Protein AF-A0A7V3IV13-F1 (afdb_monomer)

Radius of gyration: 30.58 Å; Cα contacts (8 Å, |Δi|>4): 489; chains: 1; bounding box: 100×44×116 Å

Foldseek 3Di:
DDDDDDDDDDDVPVVVVVVVVVVVVVVVVVVVVVPPDPPPPPDPAPAQDAAAPLVFLLVQLVQQVVLVVVPQDPVLVVDAAAEEEEQQAAEQQQRFRFPVSVVSLVSSQVSCCVPPVRRYHYYYQALVRVVRHQKYKFKYWYFQDRDPPGTWIKIKMWMARPVQQFTRDIHMHTHPDPDDGGHGLFDFQFRDDDRDDQSSVRRPDDGGDGRDPQNVLVSSLSNLLVVLSVCVSVVVLVSNLVSLVVSCVRDHPDLVSVLSSLSSNLRSCVSVVVNVSNLVSLLVNQCSCCVPPVDDGGDFDDDVPDPHTDPVCPVVVVSNVVSNVVVCVVVVHDD

Secondary structure (DSSP, 8-state):
-----------HHHHHHHHHHHHHHHHHHHHHHTT----PPPPPPGGG-EE-HHHHHHHHHHHHHHHHHHH--TTGGGSS-EEEEEPPPEETTT-SBBHHHHHHHHHHHHHHHHHHTTTEEEEE--HHHHTT-SEEEEEEEEEEE-TTS-EEEEEEEEEEETTTTEEEEEEEEEE--S-----BSS--SB---SS--HHHHHHHSPTTPBPPTTHHHHHHHHHHHHHHHHHHHTT-HHHHHHHHHHHHHS--S-HHHHHHHHHHHHHHHHHTT-HHHHHHHHHHHHHHHHHHHS---B--PBPTTSSSBPGGGHHHHHHHHHHHHHHHHHTT---

Structure (mmCIF, N/CA/C/O backbone):
data_AF-A0A7V3IV13-F1
#
_entry.id   AF-A0A7V3IV13-F1
#
loop_
_atom_site.group_PDB
_atom_site.id
_atom_site.type_symbol
_atom_site.label_atom_id
_atom_site.label_alt_id
_atom_site.label_comp_id
_atom_site.label_asym_id
_atom_site.label_entity_id
_atom_site.label_seq_id
_atom_site.pdbx_PDB_ins_code
_atom_site.Cartn_x
_atom_site.Cartn_y
_atom_site.Cartn_z
_atom_site.occupancy
_atom_site.B_iso_or_equiv
_atom_site.auth_seq_id
_atom_site.auth_comp_id
_atom_site.auth_asym_id
_atom_site.auth_atom_id
_atom_site.pdbx_PDB_model_num
ATOM 1 N N . MET A 1 1 ? -69.543 26.991 87.240 1.00 39.31 1 MET A N 1
ATOM 2 C CA . MET A 1 1 ? -69.064 28.061 86.335 1.00 39.31 1 MET A CA 1
ATOM 3 C C . MET A 1 1 ? -68.325 27.439 85.144 1.00 39.31 1 MET A C 1
ATOM 5 O O . MET A 1 1 ? -67.337 26.758 85.347 1.00 39.31 1 MET A O 1
ATOM 9 N N . LYS A 1 2 ? -68.887 27.626 83.938 1.00 39.81 2 LYS A N 1
ATOM 10 C CA . LYS A 1 2 ? -68.340 27.552 82.557 1.00 39.81 2 LYS A CA 1
ATOM 11 C C . LYS A 1 2 ? -67.306 26.467 82.155 1.00 39.81 2 LYS A C 1
ATOM 13 O O . LYS A 1 2 ? -66.105 26.651 82.299 1.00 39.81 2 LYS A O 1
ATOM 18 N N . LYS A 1 3 ? -67.795 25.450 81.422 1.00 42.97 3 LYS A N 1
ATOM 19 C CA . LYS A 1 3 ? -67.063 24.732 80.352 1.00 42.97 3 LYS A CA 1
ATOM 20 C C . LYS A 1 3 ? -66.841 25.676 79.156 1.00 42.97 3 LYS A C 1
ATOM 22 O O . LYS A 1 3 ? -67.792 26.332 78.734 1.00 42.97 3 LYS A O 1
ATOM 27 N N . LYS A 1 4 ? -65.639 25.703 78.566 1.00 45.09 4 LYS A N 1
ATOM 28 C CA . LYS A 1 4 ? -65.373 26.368 77.276 1.00 45.09 4 LYS A CA 1
ATOM 29 C C . LYS A 1 4 ? -64.700 25.384 76.311 1.00 45.09 4 LYS A C 1
ATOM 31 O O . LYS A 1 4 ? -63.581 24.944 76.540 1.00 45.09 4 LYS A O 1
ATOM 36 N N . ASN A 1 5 ? -65.438 25.030 75.260 1.00 45.94 5 ASN A N 1
ATOM 37 C CA . ASN A 1 5 ? -64.992 24.273 74.091 1.00 45.94 5 ASN A CA 1
ATOM 38 C C . ASN A 1 5 ? -64.058 25.130 73.219 1.00 45.94 5 ASN A C 1
ATOM 40 O O . ASN A 1 5 ? -64.399 26.273 72.919 1.00 45.94 5 ASN A O 1
ATOM 44 N N . LEU A 1 6 ? -62.962 24.551 72.719 1.00 44.28 6 LEU A N 1
ATOM 45 C CA . LEU A 1 6 ? -62.252 25.033 71.530 1.00 44.28 6 LEU A CA 1
ATOM 46 C C . LEU A 1 6 ? -62.060 23.858 70.557 1.00 44.28 6 LEU A C 1
ATOM 48 O O . LEU A 1 6 ? -61.175 23.027 70.734 1.00 44.28 6 LEU A O 1
ATOM 52 N N . LYS A 1 7 ? -62.890 23.801 69.509 1.00 48.12 7 LYS A N 1
ATOM 53 C CA . LYS A 1 7 ? -62.592 23.052 68.282 1.00 48.12 7 LYS A CA 1
ATOM 54 C C . LYS A 1 7 ? -61.800 23.984 67.360 1.00 48.12 7 LYS A C 1
ATOM 56 O O . LYS A 1 7 ? -62.357 24.965 66.879 1.00 48.12 7 LYS A O 1
ATOM 61 N N . LYS A 1 8 ? -60.525 23.683 67.102 1.00 47.72 8 LYS A N 1
ATOM 62 C CA . LYS A 1 8 ? -59.782 24.240 65.959 1.00 47.72 8 LYS A CA 1
ATOM 63 C C . LYS A 1 8 ? -59.923 23.267 64.789 1.00 47.72 8 LYS A C 1
ATOM 65 O O . LYS A 1 8 ? -59.373 22.172 64.825 1.00 47.72 8 LYS A O 1
ATOM 70 N N . LEU A 1 9 ? -60.683 23.667 63.774 1.00 49.84 9 LEU A N 1
ATOM 71 C CA . LEU A 1 9 ? -60.699 23.024 62.463 1.00 49.84 9 LEU A CA 1
ATOM 72 C C . LEU A 1 9 ? -59.438 23.464 61.711 1.00 49.84 9 LEU A C 1
ATOM 74 O O . LEU A 1 9 ? -59.293 24.636 61.370 1.00 49.84 9 LEU A O 1
ATOM 78 N N . VAL A 1 10 ? -58.516 22.530 61.491 1.00 54.69 10 VAL A N 1
ATOM 79 C CA . VAL A 1 10 ? -57.388 22.712 60.571 1.00 54.69 10 VAL A CA 1
ATOM 80 C C . VAL A 1 10 ? -57.944 22.637 59.150 1.00 54.69 10 VAL A C 1
ATOM 82 O O . VAL A 1 10 ? -58.610 21.670 58.783 1.00 54.69 10 VAL A O 1
ATOM 85 N N . ASN A 1 11 ? -57.718 23.687 58.364 1.00 54.75 11 ASN A N 1
ATOM 86 C CA . ASN A 1 11 ? -58.197 23.793 56.992 1.00 54.75 11 ASN A CA 1
ATOM 87 C C . ASN A 1 11 ? -57.307 22.947 56.062 1.00 54.75 11 ASN A C 1
ATOM 89 O O . ASN A 1 11 ? -56.272 23.404 55.582 1.00 54.75 11 ASN A O 1
ATOM 93 N N . TYR A 1 12 ? -57.711 21.697 55.828 1.00 51.81 12 TYR A N 1
ATOM 94 C CA . TYR A 1 12 ? -56.991 20.703 55.017 1.00 51.81 12 TYR A CA 1
ATOM 95 C C . TYR A 1 12 ? -56.846 21.064 53.527 1.00 51.81 12 TYR A C 1
ATOM 97 O O . TYR A 1 12 ? -56.116 20.386 52.805 1.00 51.81 12 TYR A O 1
ATOM 105 N N . LYS A 1 13 ? -57.526 22.113 53.044 1.00 54.03 13 LYS A N 1
ATOM 106 C CA . LYS A 1 13 ? -57.522 22.475 51.621 1.00 54.03 13 LYS A CA 1
ATOM 107 C C . LYS A 1 13 ? -56.199 23.118 51.182 1.00 54.03 13 LYS A C 1
ATOM 109 O O . LYS A 1 13 ? -55.677 22.753 50.136 1.00 54.03 13 LYS A O 1
ATOM 114 N N . ASN A 1 14 ? -55.605 23.961 52.030 1.00 53.69 14 ASN A N 1
ATOM 115 C CA . ASN A 1 14 ? -54.352 24.659 51.710 1.00 53.69 14 ASN A CA 1
ATOM 116 C C . ASN A 1 14 ? -53.130 23.728 51.763 1.00 53.69 14 ASN A C 1
ATOM 118 O O . ASN A 1 14 ? -52.205 23.873 50.974 1.00 53.69 14 ASN A O 1
ATOM 122 N N . LEU A 1 15 ? -53.162 22.699 52.620 1.00 56.00 15 LEU A N 1
ATOM 123 C CA . LEU A 1 15 ? -52.058 21.742 52.744 1.00 56.00 15 LEU A CA 1
ATOM 124 C C . LEU A 1 15 ? -51.850 20.922 51.458 1.00 56.00 15 LEU A C 1
ATOM 126 O O . LEU A 1 15 ? -50.736 20.513 51.154 1.00 56.00 15 LEU A O 1
ATOM 130 N N . LYS A 1 16 ? -52.921 20.673 50.694 1.00 58.62 16 LYS A N 1
ATOM 131 C CA . LYS A 1 16 ? -52.879 19.850 49.477 1.00 58.62 16 LYS A CA 1
ATOM 132 C C . LYS A 1 16 ? -52.320 20.616 48.274 1.00 58.62 16 LYS A C 1
ATOM 134 O O . LYS A 1 16 ? -51.645 20.015 47.440 1.00 58.62 16 LYS A O 1
ATOM 139 N N . GLU A 1 17 ? -52.584 21.919 48.199 1.00 62.28 17 GLU A N 1
ATOM 140 C CA . GLU A 1 17 ? -52.059 22.793 47.142 1.00 62.28 17 GLU A CA 1
ATOM 141 C C . GLU A 1 17 ? -50.569 23.086 47.352 1.00 62.28 17 GLU A C 1
ATOM 143 O O . GLU A 1 17 ? -49.789 22.951 46.406 1.00 62.28 17 GLU A O 1
ATOM 148 N N . ASP A 1 18 ? -50.148 23.329 48.597 1.00 62.00 18 ASP A N 1
ATOM 149 C CA . ASP A 1 18 ? -48.731 23.507 48.936 1.00 62.00 18 ASP A CA 1
ATOM 150 C C . ASP A 1 18 ? -47.916 22.222 48.715 1.00 62.00 18 ASP A C 1
ATOM 152 O O . ASP A 1 18 ? -46.810 22.272 48.169 1.00 62.00 18 ASP A O 1
ATOM 156 N N . LEU A 1 19 ? -48.479 21.050 49.041 1.00 61.47 19 LEU A N 1
ATOM 157 C CA . LEU A 1 19 ? -47.831 19.759 48.784 1.00 61.47 19 LEU A CA 1
ATOM 158 C C . LEU A 1 19 ? -47.699 19.477 47.276 1.00 61.47 19 LEU A C 1
ATOM 160 O O . LEU A 1 19 ? -46.671 18.963 46.838 1.00 61.47 19 LEU A O 1
ATOM 164 N N . MET A 1 20 ? -48.698 19.849 46.464 1.00 63.66 20 MET A N 1
ATOM 165 C CA . MET A 1 20 ? -48.635 19.710 45.001 1.00 63.66 20 MET A CA 1
ATOM 166 C C . MET A 1 20 ? -47.609 20.650 44.360 1.00 63.66 20 MET A C 1
ATOM 168 O O . MET A 1 20 ? -46.934 20.248 43.409 1.00 63.66 20 MET A O 1
ATOM 172 N N . LEU A 1 21 ? -47.466 21.880 44.861 1.00 59.84 21 LEU A N 1
ATOM 173 C CA . LEU A 1 21 ? -46.446 22.820 44.388 1.00 59.84 21 LEU A CA 1
ATOM 174 C C . LEU A 1 21 ? -45.033 22.349 44.741 1.00 59.84 21 LEU A C 1
ATOM 176 O O . LEU A 1 21 ? -44.134 22.442 43.901 1.00 59.84 21 LEU A O 1
ATOM 180 N N . TYR A 1 22 ? -44.846 21.791 45.940 1.00 59.78 22 TYR A N 1
ATOM 181 C CA . TYR A 1 22 ? -43.576 21.192 46.347 1.00 59.78 22 TYR A CA 1
ATOM 182 C C . TYR A 1 22 ? -43.228 19.967 45.496 1.00 59.78 22 TYR A C 1
ATOM 184 O O . TYR A 1 22 ? -42.099 19.858 45.027 1.00 59.78 22 TYR A O 1
ATOM 192 N N . PHE A 1 23 ? -44.201 19.092 45.218 1.00 61.69 23 PHE A N 1
ATOM 193 C CA . PHE A 1 23 ? -43.989 17.899 44.394 1.00 61.69 23 PHE A CA 1
ATOM 194 C C . PHE A 1 23 ? -43.677 18.253 42.932 1.00 61.69 23 PHE A C 1
ATOM 196 O O . PHE A 1 23 ? -42.767 17.675 42.341 1.00 61.69 23 PHE A O 1
ATOM 203 N N . LYS A 1 24 ? -44.359 19.259 42.361 1.00 60.69 24 LYS A N 1
ATOM 204 C CA . LYS A 1 24 ? -44.038 19.775 41.020 1.00 60.69 24 LYS A CA 1
ATOM 205 C C . LYS A 1 24 ? -42.639 20.384 40.970 1.00 60.69 24 LYS A C 1
ATOM 207 O O . LYS A 1 24 ? -41.892 20.038 40.067 1.00 60.69 24 LYS A O 1
ATOM 212 N N . ARG A 1 25 ? -42.249 21.213 41.949 1.00 60.38 25 ARG A N 1
ATOM 213 C CA . ARG A 1 25 ? -40.888 21.782 42.024 1.00 60.38 25 ARG A CA 1
ATOM 214 C C . ARG A 1 25 ? -39.809 20.709 42.198 1.00 60.38 25 ARG A C 1
ATOM 216 O O . ARG A 1 25 ? -38.747 20.842 41.597 1.00 60.38 25 ARG A O 1
ATOM 223 N N . LEU A 1 26 ? -40.085 19.644 42.956 1.00 56.53 26 LEU A N 1
ATOM 224 C CA . LEU A 1 26 ? -39.162 18.518 43.122 1.00 56.53 26 LEU A CA 1
ATOM 225 C C . LEU A 1 26 ? -38.975 17.743 41.807 1.00 56.53 26 LEU A C 1
ATOM 227 O O . LEU A 1 26 ? -37.850 17.420 41.442 1.00 56.53 26 LEU A O 1
ATOM 231 N N . ILE A 1 27 ? -40.058 17.507 41.058 1.00 59.28 27 ILE A N 1
ATOM 232 C CA . ILE A 1 27 ? -40.006 16.840 39.748 1.00 59.28 27 ILE A CA 1
ATOM 233 C C . ILE A 1 27 ? -39.262 17.703 38.716 1.00 59.28 27 ILE A C 1
ATOM 235 O O . ILE A 1 27 ? -38.443 17.172 37.968 1.00 59.28 27 ILE A O 1
ATOM 239 N N . THR A 1 28 ? -39.462 19.027 38.700 1.00 57.53 28 THR A N 1
ATOM 240 C CA . THR A 1 28 ? -38.720 19.918 37.787 1.00 57.53 28 THR A CA 1
ATOM 241 C C . THR A 1 28 ? -37.216 19.944 38.097 1.00 57.53 28 THR A C 1
ATOM 243 O O . THR A 1 28 ? -36.408 19.995 37.174 1.00 57.53 28 THR A O 1
ATOM 246 N N . LEU A 1 29 ? -36.824 19.852 39.375 1.00 54.81 29 LEU A N 1
ATOM 247 C CA . LEU A 1 29 ? -35.416 19.776 39.795 1.00 54.81 29 LEU A CA 1
ATOM 248 C C . LEU A 1 29 ? -34.756 18.428 39.459 1.00 54.81 29 LEU A C 1
ATOM 250 O O . LEU A 1 29 ? -33.576 18.410 39.122 1.00 54.81 29 LEU A O 1
ATOM 254 N N . VAL A 1 30 ? -35.506 17.322 39.489 1.00 56.44 30 VAL A N 1
ATOM 255 C CA . VAL A 1 30 ? -35.008 15.986 39.104 1.00 56.44 30 VAL A CA 1
ATOM 256 C C . VAL A 1 30 ? -34.858 15.840 37.583 1.00 56.44 30 VAL A C 1
ATOM 258 O O . VAL A 1 30 ? -33.937 15.179 37.112 1.00 56.44 30 VAL A O 1
ATOM 261 N N . ILE A 1 31 ? -35.712 16.493 36.788 1.00 55.16 31 ILE A N 1
ATOM 262 C CA . ILE A 1 31 ? -35.588 16.490 35.319 1.00 55.16 31 ILE A CA 1
ATOM 263 C C . ILE A 1 31 ? -34.404 17.359 34.859 1.00 55.16 31 ILE A C 1
ATOM 265 O O . ILE A 1 31 ? -33.753 17.029 33.870 1.00 55.16 31 ILE A O 1
ATOM 269 N N . LEU A 1 32 ? -34.064 18.423 35.598 1.00 48.97 32 LEU A N 1
ATOM 270 C CA . LEU A 1 32 ? -32.912 19.274 35.279 1.00 48.97 32 LEU A CA 1
ATOM 271 C C . LEU A 1 32 ? -31.563 18.640 35.679 1.00 48.97 32 LEU A C 1
ATOM 273 O O . LEU A 1 32 ? -30.548 18.937 35.056 1.00 48.97 32 LEU A O 1
ATOM 277 N N . SER A 1 33 ? -31.536 17.734 36.665 1.00 47.97 33 SER A N 1
ATOM 278 C CA . SER A 1 33 ? -30.316 17.022 37.085 1.00 47.97 33 SER A CA 1
ATOM 279 C C . SER A 1 33 ? -29.989 15.774 36.253 1.00 47.97 33 SER A C 1
ATOM 281 O O . SER A 1 33 ? -28.861 15.290 36.309 1.00 47.97 33 SER A O 1
ATOM 283 N N . LEU A 1 34 ? -30.920 15.292 35.421 1.00 46.66 34 LEU A N 1
ATOM 284 C CA . LEU A 1 34 ? -30.682 14.207 34.455 1.00 46.66 34 LEU A CA 1
ATOM 285 C C . LEU A 1 34 ? -30.121 14.692 33.102 1.00 46.66 34 LEU A C 1
ATOM 287 O O . LEU A 1 34 ? -29.830 13.871 32.236 1.00 46.66 34 LEU A O 1
ATOM 291 N N . LEU A 1 35 ? -29.924 16.006 32.926 1.00 44.59 35 LEU A N 1
ATOM 292 C CA . LEU A 1 35 ? -29.231 16.603 31.773 1.00 44.59 35 LEU A CA 1
ATOM 293 C C . LEU A 1 35 ? -27.743 16.882 32.037 1.00 44.59 35 LEU A C 1
ATOM 295 O O . LEU A 1 35 ? -27.091 17.558 31.240 1.00 44.59 35 LEU A O 1
ATOM 299 N N . VAL A 1 36 ? -27.176 16.347 33.123 1.00 46.78 36 VAL A N 1
ATOM 300 C CA . VAL A 1 36 ? -25.719 16.266 33.257 1.00 46.78 36 VAL A CA 1
ATOM 301 C C . VAL A 1 36 ? -25.249 15.171 32.309 1.00 46.78 36 VAL A C 1
ATOM 303 O O . VAL A 1 36 ? -25.167 13.996 32.659 1.00 46.78 36 VAL A O 1
ATOM 306 N N . SER A 1 37 ? -25.020 15.584 31.065 1.00 40.50 37 SER A N 1
ATOM 307 C CA . SER A 1 37 ? -24.328 14.824 30.040 1.00 40.50 37 SER A CA 1
ATOM 308 C C . SER A 1 37 ? -23.148 14.091 30.668 1.00 40.50 37 SER A C 1
ATOM 310 O O . SER A 1 37 ? -22.231 14.723 31.191 1.00 40.50 37 SER A O 1
ATOM 312 N N . CYS A 1 38 ? -23.151 12.761 30.580 1.00 41.19 38 CYS A N 1
ATOM 313 C CA . CYS A 1 38 ? -21.908 12.006 30.579 1.00 41.19 38 CYS A CA 1
ATOM 314 C C . CYS A 1 38 ? -21.089 12.532 29.397 1.00 41.19 38 CYS A C 1
ATOM 316 O O . CYS A 1 38 ? 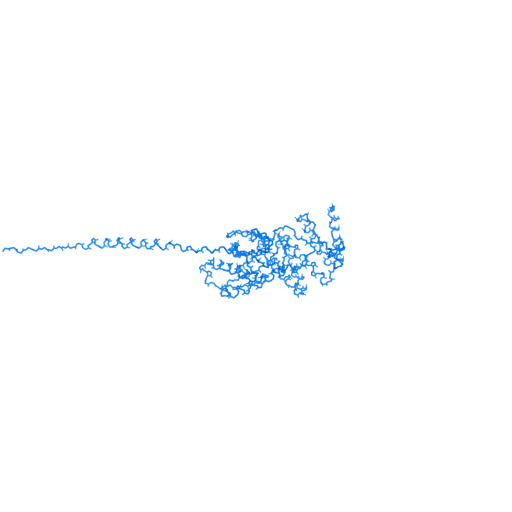-21.240 12.056 28.272 1.00 41.19 38 CYS A O 1
ATOM 318 N N . SER A 1 39 ? -20.246 13.539 29.626 1.00 41.31 39 SER A N 1
ATOM 319 C CA . SER A 1 39 ? -19.097 13.732 28.764 1.00 41.31 39 SER A CA 1
ATOM 320 C C . SER A 1 39 ? -18.253 12.479 28.952 1.00 41.31 39 SER A C 1
ATOM 322 O O . SER A 1 39 ? -17.730 12.205 30.032 1.00 41.31 39 SER A O 1
ATOM 324 N N . SER A 1 40 ? -18.204 11.643 27.918 1.00 44.06 40 SER A N 1
ATOM 325 C CA . SER A 1 40 ? -17.207 10.585 27.823 1.00 44.06 40 SER A CA 1
ATOM 326 C C . SER A 1 40 ? -15.866 11.236 28.141 1.00 44.06 40 SER A C 1
ATOM 328 O O . SER A 1 40 ? -15.510 12.221 27.488 1.00 44.06 40 SER A O 1
ATOM 330 N N . ALA A 1 41 ? -15.167 10.754 29.171 1.00 40.66 41 ALA A N 1
ATOM 331 C CA . ALA A 1 41 ? -13.842 11.263 29.486 1.00 40.66 41 ALA A CA 1
ATOM 332 C C . ALA A 1 41 ? -13.008 11.255 28.190 1.00 40.66 41 ALA A C 1
ATOM 334 O O . ALA A 1 41 ? -13.031 10.241 27.481 1.00 40.66 41 ALA A O 1
ATOM 335 N N . PRO A 1 42 ? -12.334 12.364 27.833 1.00 43.84 42 PRO A N 1
ATOM 336 C CA . PRO A 1 42 ? -11.467 12.373 26.668 1.00 43.84 42 PRO A CA 1
ATOM 337 C C . PRO A 1 42 ? -10.434 11.262 26.854 1.00 43.84 42 PRO A C 1
ATOM 339 O O . PRO A 1 42 ? -9.752 11.200 27.878 1.00 43.84 42 PRO A O 1
ATOM 342 N N . VAL A 1 43 ? -10.372 10.341 25.891 1.00 49.19 43 VAL A N 1
ATOM 343 C CA . VAL A 1 43 ? -9.325 9.319 25.852 1.00 49.19 43 VAL A CA 1
ATOM 344 C C . VAL A 1 43 ? -8.004 10.079 25.786 1.00 49.19 43 VAL A C 1
ATOM 346 O O . VAL A 1 43 ? -7.794 10.856 24.856 1.00 49.19 43 VAL A O 1
ATOM 349 N N . ALA A 1 44 ? -7.158 9.926 26.805 1.00 44.91 44 ALA A N 1
ATOM 350 C CA . ALA A 1 44 ? -5.862 10.589 26.842 1.00 44.91 44 ALA A CA 1
ATOM 351 C C . ALA A 1 44 ? -5.073 10.240 25.563 1.00 44.91 44 ALA A C 1
ATOM 353 O O . ALA A 1 44 ? -5.039 9.062 25.189 1.00 44.91 44 ALA A O 1
ATOM 354 N N . PRO A 1 45 ? -4.461 11.220 24.873 1.00 52.50 45 PRO A N 1
ATOM 355 C CA . PRO A 1 45 ? -3.724 10.942 23.651 1.00 52.50 45 PRO A CA 1
ATOM 356 C C . PRO A 1 45 ? -2.508 10.065 23.974 1.00 52.50 45 PRO A C 1
ATOM 358 O O . PRO A 1 45 ? -1.607 10.461 24.708 1.00 52.50 45 PRO A O 1
ATOM 361 N N . LEU A 1 46 ? -2.488 8.859 23.404 1.00 57.50 46 LEU A N 1
ATOM 362 C CA . LEU A 1 46 ? -1.367 7.908 23.466 1.00 57.50 46 LEU A CA 1
ATOM 363 C C . LEU A 1 46 ? -0.132 8.377 22.673 1.00 57.50 46 LEU A C 1
ATOM 365 O O . LEU A 1 46 ? 0.937 7.787 22.815 1.00 57.50 46 LEU A O 1
ATOM 369 N N . SER A 1 47 ? -0.296 9.448 21.889 1.00 61.31 47 SER A N 1
ATOM 370 C CA . SER A 1 47 ? 0.617 9.991 20.871 1.00 61.31 47 SER A CA 1
ATOM 371 C C . SER A 1 47 ? 2.027 10.345 21.369 1.00 61.31 47 SER A C 1
ATOM 373 O O . SER A 1 47 ? 2.939 10.526 20.572 1.00 61.31 47 SER A O 1
ATOM 375 N N . ASP A 1 48 ? 2.271 10.383 22.680 1.00 74.19 48 ASP A N 1
ATOM 376 C CA . ASP A 1 48 ? 3.539 10.882 23.212 1.00 74.19 48 ASP A CA 1
ATOM 377 C C . ASP A 1 48 ? 4.542 9.802 23.647 1.00 74.19 48 ASP A C 1
ATOM 379 O O . ASP A 1 48 ? 5.673 10.144 23.988 1.00 74.19 48 ASP A O 1
ATOM 383 N N . LEU A 1 49 ? 4.184 8.515 23.638 1.00 88.44 49 LEU A N 1
ATOM 384 C CA . LEU A 1 49 ? 5.080 7.420 24.040 1.00 88.44 49 LEU A CA 1
ATOM 385 C C . LEU A 1 49 ? 5.705 6.726 22.826 1.00 88.44 49 LEU A C 1
ATOM 387 O O . LEU A 1 49 ? 5.013 6.369 21.876 1.00 88.44 49 LEU A O 1
ATOM 391 N N . VAL A 1 50 ? 7.012 6.459 22.901 1.00 93.25 50 VAL A N 1
ATOM 392 C CA . VAL A 1 50 ? 7.718 5.625 21.921 1.00 93.25 50 VAL A CA 1
ATOM 393 C C . VAL A 1 50 ? 7.716 4.174 22.402 1.00 93.25 50 VAL A C 1
ATOM 395 O O . VAL A 1 50 ? 8.252 3.863 23.467 1.00 93.25 50 VAL A O 1
ATOM 398 N N . LEU A 1 51 ? 7.120 3.276 21.622 1.00 96.06 51 LEU A N 1
ATOM 399 C CA . LEU A 1 51 ? 6.877 1.876 21.984 1.00 96.06 51 LEU A CA 1
ATOM 400 C C . LEU A 1 51 ? 7.552 0.929 20.992 1.00 96.06 51 LEU A C 1
ATOM 402 O O . LEU A 1 51 ? 7.874 1.328 19.885 1.00 96.06 51 LEU A O 1
ATOM 406 N N . SER A 1 52 ? 7.765 -0.340 21.342 1.00 97.00 52 SER A N 1
ATOM 407 C CA . SER A 1 52 ? 8.206 -1.308 20.326 1.00 97.00 52 SER A CA 1
ATOM 408 C C . SER A 1 52 ? 7.106 -1.536 19.288 1.00 97.00 52 SER A C 1
ATOM 410 O O . SER A 1 52 ? 5.924 -1.459 19.619 1.00 97.00 52 SER A O 1
ATOM 412 N N . PHE A 1 53 ? 7.467 -1.886 18.055 1.00 97.50 53 PHE A N 1
ATOM 413 C CA . PHE A 1 53 ? 6.544 -2.171 16.953 1.00 97.50 53 PHE A CA 1
ATOM 414 C C . PHE A 1 53 ? 5.442 -3.151 17.377 1.00 97.50 53 PHE A C 1
ATOM 416 O O . PHE A 1 53 ? 4.251 -2.894 17.201 1.00 97.50 53 PHE A O 1
ATOM 423 N N . LYS A 1 54 ? 5.840 -4.235 18.055 1.00 96.19 54 LYS A N 1
ATOM 424 C CA . LYS A 1 54 ? 4.932 -5.275 18.557 1.00 96.19 54 LYS A CA 1
ATOM 425 C C . LYS A 1 54 ? 3.917 -4.763 19.589 1.00 96.19 54 LYS A C 1
ATOM 427 O O . LYS A 1 54 ? 2.856 -5.363 19.720 1.00 96.19 54 LYS A O 1
ATOM 432 N N . ALA A 1 55 ? 4.229 -3.701 20.330 1.00 96.88 55 ALA A N 1
ATOM 433 C CA . ALA A 1 55 ? 3.310 -3.079 21.284 1.00 96.88 55 ALA A CA 1
ATOM 434 C C . ALA A 1 55 ? 2.504 -1.934 20.648 1.00 96.88 55 ALA A C 1
ATOM 436 O O . ALA A 1 55 ? 1.306 -1.812 20.895 1.00 96.88 55 ALA A O 1
ATOM 437 N N . ALA A 1 56 ? 3.151 -1.125 19.809 1.00 97.81 56 ALA A N 1
ATOM 438 C CA . ALA A 1 56 ? 2.587 0.060 19.180 1.00 97.81 56 ALA A CA 1
ATOM 439 C C . ALA A 1 56 ? 1.407 -0.277 18.258 1.00 97.81 56 ALA A C 1
ATOM 441 O O . ALA A 1 56 ? 0.346 0.331 18.375 1.00 97.81 56 ALA A O 1
ATOM 442 N N . ILE A 1 57 ? 1.557 -1.269 17.372 1.00 98.31 57 ILE A N 1
ATOM 443 C CA . ILE A 1 57 ? 0.532 -1.577 16.364 1.00 98.31 57 ILE A CA 1
ATOM 444 C C . ILE A 1 57 ? -0.776 -2.114 16.984 1.00 98.31 57 ILE A C 1
ATOM 446 O O . ILE A 1 57 ? -1.839 -1.609 16.619 1.00 98.31 57 ILE A O 1
ATOM 450 N N . PRO A 1 58 ? -0.764 -3.046 17.962 1.00 98.44 58 PRO A N 1
ATOM 451 C CA . PRO A 1 58 ? -1.988 -3.433 18.669 1.00 98.44 58 PRO A CA 1
ATOM 452 C C . PRO A 1 58 ? -2.673 -2.267 19.392 1.00 98.44 58 PRO A C 1
ATOM 454 O O . PRO A 1 58 ? -3.897 -2.162 19.376 1.00 98.44 58 PRO A O 1
ATOM 457 N N . ILE A 1 59 ? -1.898 -1.365 20.006 1.00 97.88 59 ILE A N 1
ATOM 458 C CA . ILE A 1 59 ? -2.439 -0.172 20.673 1.00 97.88 59 ILE A CA 1
ATOM 459 C C . ILE A 1 59 ? -3.125 0.744 19.659 1.00 97.88 59 ILE A C 1
ATOM 461 O O . ILE A 1 59 ? -4.254 1.173 19.897 1.00 97.88 59 ILE A O 1
ATOM 465 N N . LEU A 1 60 ? -2.482 0.988 18.514 1.00 98.31 60 LEU A N 1
ATOM 466 C CA . LEU A 1 60 ? -3.054 1.764 17.419 1.00 98.31 60 LEU A CA 1
ATOM 467 C C . LEU A 1 60 ? -4.400 1.178 16.966 1.00 98.31 60 LEU A C 1
ATOM 469 O O . LEU A 1 60 ? -5.402 1.894 16.919 1.00 98.31 60 LEU A O 1
ATOM 473 N N . ALA A 1 61 ? -4.441 -0.131 16.697 1.00 98.44 61 ALA A N 1
ATOM 474 C CA . ALA A 1 61 ? -5.660 -0.831 16.300 1.00 98.44 61 ALA A CA 1
ATOM 475 C C . ALA A 1 61 ? -6.762 -0.700 17.367 1.00 98.44 61 ALA A C 1
ATOM 477 O O . ALA A 1 61 ? -7.888 -0.304 17.060 1.00 98.44 61 ALA A O 1
ATOM 478 N N . ASN A 1 62 ? -6.431 -0.953 18.636 1.00 98.19 62 ASN A N 1
ATOM 479 C CA . ASN A 1 62 ? -7.387 -0.888 19.739 1.00 98.19 62 ASN A CA 1
ATOM 480 C C . ASN A 1 62 ? -7.972 0.518 19.919 1.00 98.19 62 ASN A C 1
ATOM 482 O O . ASN A 1 62 ? -9.186 0.658 20.080 1.00 98.19 62 ASN A O 1
ATOM 486 N N . ASN A 1 63 ? -7.148 1.564 19.836 1.00 97.31 63 ASN A N 1
ATOM 487 C CA . ASN A 1 63 ? -7.603 2.952 19.930 1.00 97.31 63 ASN A CA 1
ATOM 488 C C . ASN A 1 63 ? -8.610 3.313 18.847 1.00 97.31 63 ASN A C 1
ATOM 490 O O . ASN A 1 63 ? -9.655 3.898 19.139 1.00 97.31 63 ASN A O 1
ATOM 494 N N . LEU A 1 64 ? -8.302 2.955 17.602 1.00 97.88 64 LEU A N 1
ATOM 495 C CA . LEU A 1 64 ? -9.186 3.198 16.473 1.00 97.88 64 LEU A CA 1
ATOM 496 C C . LEU A 1 64 ? -10.514 2.460 16.654 1.00 97.88 64 LEU A C 1
ATOM 498 O O . LEU A 1 64 ? -11.577 3.072 16.565 1.00 97.88 64 LEU A O 1
ATOM 502 N N . MET A 1 65 ? -10.474 1.168 16.990 1.00 97.31 65 MET A N 1
ATOM 503 C CA . MET A 1 65 ? -11.685 0.366 17.189 1.00 97.31 65 MET A CA 1
ATOM 504 C C . MET A 1 65 ? -12.543 0.875 18.356 1.00 97.31 65 MET A C 1
ATOM 506 O O . MET A 1 65 ? -13.773 0.863 18.267 1.00 97.31 65 MET A O 1
ATOM 510 N N . MET A 1 66 ? -11.926 1.370 19.435 1.00 95.69 66 MET A N 1
ATOM 511 C CA . MET A 1 66 ? -12.648 2.002 20.545 1.00 95.69 66 MET A CA 1
ATOM 512 C C . MET A 1 66 ? -13.380 3.275 20.111 1.00 95.69 66 MET A C 1
ATOM 514 O O . MET A 1 66 ? -14.533 3.464 20.502 1.00 95.69 66 MET A O 1
ATOM 518 N N . GLN A 1 67 ? -12.751 4.118 19.288 1.00 95.44 67 GLN A N 1
ATOM 519 C CA . GLN A 1 67 ? -13.386 5.320 18.738 1.00 95.44 67 GLN A CA 1
ATOM 520 C C . GLN A 1 67 ? -14.538 4.979 17.785 1.00 95.44 67 GLN A C 1
ATOM 522 O O . GLN A 1 67 ? -15.609 5.575 17.872 1.00 95.44 67 GLN A O 1
ATOM 527 N N . VAL A 1 68 ? -14.368 3.975 16.917 1.00 94.44 68 VAL A N 1
ATOM 528 C CA . VAL A 1 68 ? -15.459 3.501 16.048 1.00 94.44 68 VAL A CA 1
ATOM 529 C C . VAL A 1 68 ? -16.628 3.010 16.901 1.00 94.44 68 VAL A C 1
ATOM 531 O O . VAL A 1 68 ? -17.761 3.448 16.713 1.00 94.44 68 VAL A O 1
ATOM 534 N N . LYS A 1 69 ? -16.359 2.159 17.899 1.00 92.06 69 LYS A N 1
ATOM 535 C CA . LYS A 1 69 ? -17.374 1.624 18.817 1.00 92.06 69 LYS A CA 1
ATOM 536 C C . LYS A 1 69 ? -18.105 2.722 19.598 1.00 92.06 69 LYS A C 1
ATOM 538 O O . LYS A 1 69 ? -19.296 2.572 19.861 1.00 92.06 69 LYS A O 1
ATOM 543 N N . SER A 1 70 ? -17.425 3.799 19.997 1.00 90.25 70 SER A N 1
ATOM 544 C CA . SER A 1 70 ? -18.060 4.903 20.732 1.00 90.25 70 SER A CA 1
ATOM 545 C C . SER A 1 70 ? -18.938 5.782 19.837 1.00 90.25 70 SER A C 1
ATOM 547 O O . SER A 1 70 ? -19.936 6.318 20.318 1.00 90.25 70 SER A O 1
ATOM 549 N N . LYS A 1 71 ? -18.612 5.881 18.542 1.00 86.38 71 LYS A N 1
ATOM 550 C CA . LYS A 1 71 ? -19.393 6.614 17.534 1.00 86.38 71 LYS A CA 1
ATOM 551 C C . LYS A 1 71 ? -20.522 5.805 16.889 1.00 86.38 71 LYS A C 1
ATOM 553 O O . LYS A 1 71 ? -21.350 6.385 16.185 1.00 86.38 71 LYS A O 1
ATOM 558 N N . GLN A 1 72 ? -20.594 4.496 17.131 1.00 80.44 72 GLN A N 1
ATOM 559 C CA . GLN A 1 72 ? -21.738 3.675 16.731 1.00 80.44 72 GLN A CA 1
ATOM 560 C C . GLN A 1 72 ? -23.010 4.124 17.465 1.00 80.44 72 GLN A C 1
ATOM 562 O O . GLN A 1 72 ? -23.070 4.159 18.699 1.00 80.44 72 GLN A O 1
ATOM 567 N N . GLY A 1 73 ? -24.044 4.467 16.695 1.00 68.25 73 GLY A N 1
ATOM 568 C CA . GLY A 1 73 ? -25.316 4.959 17.213 1.00 68.25 73 GLY A CA 1
ATOM 569 C C . GLY A 1 73 ? -26.127 3.878 17.933 1.00 68.25 73 GLY A C 1
ATOM 570 O O . GLY A 1 73 ? -25.814 2.689 17.902 1.00 68.25 73 GLY A O 1
ATOM 571 N N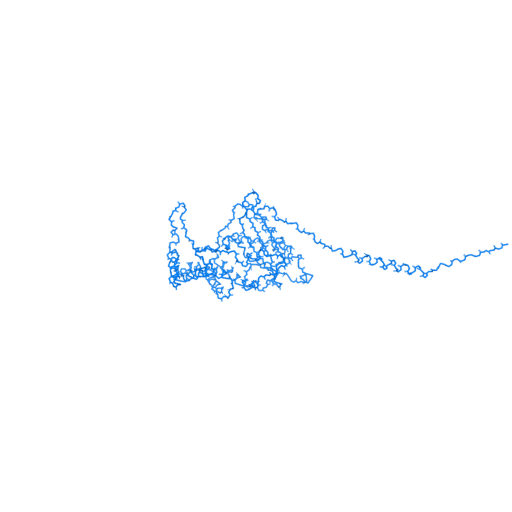 . MET A 1 74 ? -27.232 4.278 18.570 1.00 56.47 74 MET A N 1
ATOM 572 C CA . MET A 1 74 ? -28.124 3.338 19.266 1.00 56.47 74 MET A CA 1
ATOM 573 C C . MET A 1 74 ? -28.711 2.277 18.317 1.00 56.47 74 MET A C 1
ATOM 575 O O . MET A 1 74 ? -28.894 1.145 18.744 1.00 56.47 74 MET A O 1
ATOM 579 N N . LEU A 1 75 ? -28.923 2.610 17.036 1.00 53.88 75 LEU A N 1
ATOM 580 C CA . LEU A 1 75 ? -29.383 1.683 15.991 1.00 53.88 75 LEU A CA 1
ATOM 581 C C . LEU A 1 75 ? -28.283 0.716 15.510 1.00 53.88 75 LEU A C 1
ATOM 583 O O . LEU A 1 75 ? -28.575 -0.447 15.247 1.00 53.88 75 LEU A O 1
ATOM 587 N N . ASP A 1 76 ? -27.016 1.143 15.489 1.00 61.28 76 ASP A N 1
ATOM 588 C CA . ASP A 1 76 ? -25.874 0.283 15.132 1.00 61.28 76 ASP A CA 1
ATOM 589 C C . ASP A 1 76 ? -25.647 -0.823 16.173 1.00 61.28 76 ASP A C 1
ATOM 591 O O . ASP A 1 76 ? -25.182 -1.913 15.848 1.00 61.28 76 ASP A O 1
ATOM 595 N N . LYS A 1 77 ? -26.052 -0.580 17.429 1.00 57.34 77 LYS A N 1
ATOM 596 C CA . LYS A 1 77 ? -26.008 -1.576 18.514 1.00 57.34 77 LYS A CA 1
ATOM 597 C C . LYS A 1 77 ? -26.994 -2.731 18.326 1.00 57.34 77 LYS A C 1
ATOM 599 O O . LYS A 1 77 ? -26.768 -3.789 18.912 1.00 57.34 77 LYS A O 1
ATOM 604 N N . PHE A 1 78 ? -28.057 -2.536 17.540 1.00 58.19 78 PHE A N 1
ATOM 605 C CA . PHE A 1 78 ? -29.034 -3.577 17.198 1.00 58.19 78 PHE A CA 1
ATOM 606 C C . PHE A 1 78 ? -28.666 -4.339 15.915 1.00 58.19 78 PHE A C 1
ATOM 608 O O . PHE A 1 78 ? -29.309 -5.338 15.595 1.00 58.19 78 PHE A O 1
ATOM 615 N N . ASN A 1 79 ? -27.637 -3.890 15.191 1.00 56.97 79 ASN A N 1
ATOM 616 C CA . ASN A 1 79 ? -27.215 -4.471 13.925 1.00 56.97 79 ASN A CA 1
ATOM 617 C C . ASN A 1 79 ? -26.142 -5.563 14.087 1.00 56.97 79 ASN A C 1
ATOM 619 O O . ASN A 1 79 ? -25.415 -5.647 15.079 1.00 56.97 79 ASN A O 1
ATOM 623 N N . LYS A 1 80 ? -26.062 -6.406 13.051 1.00 75.38 80 LYS A N 1
ATOM 624 C CA . LYS A 1 80 ? -25.021 -7.415 12.790 1.00 75.38 80 LYS A CA 1
ATOM 625 C C . LYS A 1 80 ? -23.614 -6.790 12.872 1.00 75.38 80 LYS A C 1
ATOM 627 O O . LYS A 1 80 ? -23.472 -5.593 12.635 1.00 75.38 80 LYS A O 1
ATOM 632 N N . LYS A 1 81 ? -22.585 -7.602 13.172 1.00 88.81 81 LYS A N 1
ATOM 633 C CA . LYS A 1 81 ? -21.163 -7.185 13.194 1.00 88.81 81 LYS A CA 1
ATOM 634 C C . LYS A 1 81 ? -20.844 -6.253 12.022 1.00 88.81 81 LYS A C 1
ATOM 636 O O . LYS A 1 81 ? -21.124 -6.622 10.880 1.00 88.81 81 LYS A O 1
ATOM 641 N N . SER A 1 82 ? -20.261 -5.086 12.292 1.00 92.31 82 SER A N 1
ATOM 642 C CA . SER A 1 82 ? -19.868 -4.164 11.225 1.00 92.31 82 SER A CA 1
ATOM 643 C C . SER A 1 82 ? -18.640 -4.698 10.499 1.00 92.31 82 SER A C 1
ATOM 645 O O . SER A 1 82 ? -17.698 -5.182 11.129 1.00 92.31 82 SER A O 1
ATOM 647 N N . ASN A 1 83 ? -18.644 -4.600 9.176 1.00 95.75 83 ASN A N 1
ATOM 648 C CA . ASN A 1 83 ? -17.508 -4.992 8.358 1.00 95.75 83 ASN A CA 1
ATOM 649 C C . ASN A 1 83 ? -16.527 -3.827 8.256 1.00 95.75 83 ASN A C 1
ATOM 651 O O . ASN A 1 83 ? -16.908 -2.705 7.913 1.00 95.75 83 ASN A O 1
ATOM 655 N N . ILE A 1 84 ? -15.265 -4.114 8.522 1.00 97.81 84 ILE A N 1
ATOM 656 C CA . ILE A 1 84 ? -14.152 -3.185 8.409 1.00 97.81 84 ILE A CA 1
ATOM 657 C C . ILE A 1 84 ? -13.203 -3.754 7.367 1.00 97.81 84 ILE A C 1
ATOM 659 O O . ILE A 1 84 ? -12.866 -4.937 7.422 1.00 97.81 84 ILE A O 1
ATOM 663 N N . VAL A 1 85 ? -12.766 -2.922 6.430 1.00 98.44 85 VAL A N 1
ATOM 664 C CA . VAL A 1 85 ? -11.654 -3.273 5.546 1.00 98.44 85 VAL A CA 1
ATOM 665 C C . VAL A 1 85 ? -10.428 -2.438 5.871 1.00 98.44 85 VAL A C 1
ATOM 667 O O . VAL A 1 85 ? -10.558 -1.273 6.238 1.00 98.44 85 VAL A O 1
ATOM 670 N N . ILE A 1 86 ? -9.249 -3.039 5.762 1.00 98.50 86 ILE A N 1
ATOM 671 C CA . ILE A 1 86 ? -7.967 -2.353 5.917 1.00 98.50 86 ILE A CA 1
ATOM 672 C C . ILE A 1 86 ? -7.300 -2.200 4.554 1.00 98.50 86 ILE A C 1
ATOM 674 O O . ILE A 1 86 ? -7.031 -3.191 3.873 1.00 98.50 86 ILE A O 1
ATOM 678 N N . ASP A 1 87 ? -7.087 -0.949 4.154 1.00 97.69 87 ASP A N 1
ATOM 679 C CA . ASP A 1 87 ? -6.180 -0.600 3.066 1.00 97.69 87 ASP A CA 1
ATOM 680 C C . ASP A 1 87 ? -4.739 -0.803 3.571 1.00 97.69 87 ASP A C 1
ATOM 682 O O . ASP A 1 87 ? -4.437 -0.372 4.695 1.00 97.69 87 ASP A O 1
ATOM 686 N N . PRO A 1 88 ? -3.854 -1.503 2.834 1.00 96.44 88 PRO A N 1
ATOM 687 C CA . PRO A 1 88 ? -2.469 -1.665 3.242 1.00 96.44 88 PRO A CA 1
ATOM 688 C C . PRO A 1 88 ? -1.819 -0.314 3.531 1.00 96.44 88 PRO A C 1
ATOM 690 O O . PRO A 1 88 ? -1.948 0.648 2.778 1.00 96.44 88 PRO A O 1
ATOM 693 N N . PHE A 1 89 ? -1.088 -0.248 4.641 1.00 97.69 89 PHE A N 1
ATOM 694 C CA . PHE A 1 89 ? -0.383 0.973 5.005 1.00 97.69 89 PHE A CA 1
ATOM 695 C C . PHE A 1 89 ? 0.678 1.284 3.947 1.00 97.69 89 PHE A C 1
ATOM 697 O O . PHE A 1 89 ? 1.346 0.379 3.448 1.00 97.69 89 PHE A O 1
ATOM 704 N N . ILE A 1 90 ? 0.903 2.557 3.649 1.00 94.44 90 ILE A N 1
ATOM 705 C CA . ILE A 1 90 ? 1.946 2.962 2.696 1.00 94.44 90 ILE A CA 1
ATOM 706 C C . ILE A 1 90 ? 3.047 3.753 3.385 1.00 94.44 90 ILE A C 1
ATOM 708 O O . ILE A 1 90 ? 2.820 4.455 4.371 1.00 94.44 90 ILE A O 1
ATOM 712 N N . ASN A 1 91 ? 4.267 3.668 2.866 1.00 93.81 91 ASN A N 1
ATOM 713 C CA . ASN A 1 91 ? 5.323 4.562 3.315 1.00 93.81 91 ASN A CA 1
ATOM 714 C C . ASN A 1 91 ? 5.228 5.909 2.593 1.00 93.81 91 ASN A C 1
ATOM 716 O O . ASN A 1 91 ? 5.268 5.952 1.372 1.00 93.81 91 ASN A O 1
ATOM 720 N N . THR A 1 92 ? 5.208 7.019 3.330 1.00 91.25 92 THR A N 1
ATOM 721 C CA . THR A 1 92 ? 5.020 8.359 2.734 1.00 91.25 92 THR A CA 1
ATOM 722 C C . THR A 1 92 ? 6.198 8.852 1.893 1.00 91.25 92 THR A C 1
ATOM 724 O O . THR A 1 92 ? 6.063 9.814 1.146 1.00 91.25 92 THR A O 1
ATOM 727 N N . LYS A 1 93 ? 7.379 8.230 2.019 1.00 88.31 93 LYS A N 1
ATOM 728 C CA . LYS A 1 93 ? 8.573 8.620 1.254 1.00 88.31 93 LYS A CA 1
ATOM 729 C C . LYS A 1 93 ? 8.651 7.924 -0.105 1.00 88.31 93 LYS A C 1
ATOM 731 O O . LYS A 1 93 ? 9.076 8.539 -1.075 1.00 88.31 93 LYS A O 1
ATOM 736 N N . SER A 1 94 ? 8.321 6.637 -0.154 1.00 86.94 94 SER A N 1
ATOM 737 C CA . SER A 1 94 ? 8.322 5.831 -1.386 1.00 86.94 94 SER A CA 1
ATOM 738 C C . SER A 1 94 ? 6.955 5.798 -2.071 1.00 86.94 94 SER A C 1
ATOM 740 O O . SER A 1 94 ? 6.884 5.604 -3.281 1.00 86.94 94 SER A O 1
ATOM 742 N N . HIS A 1 95 ? 5.883 6.017 -1.306 1.00 88.56 95 HIS A N 1
ATOM 743 C CA . HIS A 1 95 ? 4.483 5.798 -1.673 1.00 88.56 95 HIS A CA 1
ATOM 744 C C . HIS A 1 95 ? 4.153 4.347 -2.054 1.00 88.56 95 HIS A C 1
ATOM 746 O O . HIS A 1 95 ? 3.184 4.094 -2.771 1.00 88.56 95 HIS A O 1
ATOM 752 N N . GLU A 1 96 ? 4.964 3.406 -1.572 1.00 89.81 96 GLU A N 1
ATOM 753 C CA . GLU A 1 96 ? 4.859 1.976 -1.847 1.00 89.81 96 GLU A CA 1
ATOM 754 C C . GLU A 1 96 ? 4.294 1.230 -0.626 1.00 89.81 96 GLU A C 1
ATOM 756 O O . GLU A 1 96 ? 4.465 1.649 0.529 1.00 89.81 96 GLU A O 1
ATOM 761 N N . VAL A 1 97 ? 3.648 0.093 -0.893 1.00 93.75 97 VAL A N 1
ATOM 762 C CA . VAL A 1 97 ? 3.355 -0.929 0.116 1.00 93.75 97 VAL A CA 1
ATOM 763 C C . VAL A 1 97 ? 4.635 -1.729 0.370 1.00 93.75 97 VAL A C 1
ATOM 765 O O . VAL A 1 97 ? 5.276 -2.235 -0.557 1.00 93.75 97 VAL A O 1
ATOM 768 N N . LEU A 1 98 ? 5.021 -1.838 1.641 1.00 95.06 98 LEU A N 1
ATOM 769 C CA . LEU A 1 98 ? 6.261 -2.482 2.077 1.00 95.06 98 LEU A CA 1
ATOM 770 C C . LEU A 1 98 ? 5.973 -3.781 2.841 1.00 95.06 98 LEU A C 1
ATOM 772 O O . LEU A 1 98 ? 4.848 -4.033 3.275 1.00 95.06 98 LEU A O 1
ATOM 776 N N . LYS A 1 99 ? 7.004 -4.587 3.106 1.00 96.31 99 LYS A N 1
ATOM 777 C CA . LYS A 1 99 ? 6.880 -5.765 3.982 1.00 96.31 99 LYS A CA 1
ATOM 778 C C . LYS A 1 99 ? 6.403 -5.413 5.391 1.00 96.31 99 LYS A C 1
ATOM 780 O O . LYS A 1 99 ? 5.555 -6.116 5.939 1.00 96.31 99 LYS A O 1
ATOM 785 N N . VAL A 1 100 ? 6.842 -4.288 5.956 1.00 97.69 100 VAL A N 1
ATOM 786 C CA . VAL A 1 100 ? 6.289 -3.792 7.227 1.00 97.69 100 VAL A CA 1
ATOM 787 C C . VAL A 1 100 ? 4.796 -3.450 7.126 1.00 97.69 100 VAL A C 1
ATOM 789 O O . VAL A 1 100 ? 4.067 -3.654 8.093 1.00 97.69 100 VAL A O 1
ATOM 792 N N . SER A 1 101 ? 4.296 -3.006 5.970 1.00 97.81 101 SER A N 1
ATOM 793 C CA . SER A 1 101 ? 2.866 -2.745 5.773 1.00 97.81 101 SER A CA 1
ATOM 794 C C . SER A 1 101 ? 2.028 -4.017 5.896 1.00 97.81 101 SER A C 1
ATOM 796 O O . SER A 1 101 ? 0.986 -4.000 6.549 1.00 97.81 101 SER A O 1
ATOM 798 N N . GLN A 1 102 ? 2.511 -5.129 5.329 1.00 96.62 102 GLN A N 1
ATOM 799 C CA . GLN A 1 102 ? 1.875 -6.445 5.460 1.00 96.62 102 GLN A CA 1
ATOM 800 C C . GLN A 1 102 ? 1.856 -6.903 6.926 1.00 96.62 102 GLN A C 1
ATOM 802 O O . GLN A 1 102 ? 0.826 -7.352 7.420 1.00 96.62 102 GLN A O 1
ATOM 807 N N . GLN A 1 103 ? 2.957 -6.697 7.658 1.00 98.00 103 GLN A N 1
ATOM 808 C CA . GLN A 1 103 ? 3.023 -7.009 9.091 1.00 98.00 103 GLN A CA 1
ATOM 809 C C . GLN A 1 103 ? 2.035 -6.172 9.916 1.00 98.00 103 GLN A C 1
ATOM 811 O O . GLN A 1 103 ? 1.397 -6.694 10.829 1.00 98.00 103 GLN A O 1
ATOM 816 N N . ILE A 1 104 ? 1.887 -4.877 9.606 1.00 98.62 104 ILE A N 1
ATOM 817 C CA . ILE A 1 104 ? 0.881 -4.022 10.253 1.00 98.62 104 ILE A CA 1
ATOM 818 C C . ILE A 1 104 ? -0.522 -4.568 9.978 1.00 98.62 104 ILE A C 1
ATOM 820 O O . ILE A 1 104 ? -1.298 -4.717 10.921 1.00 98.62 104 ILE A O 1
ATOM 824 N N . GLU A 1 105 ? -0.834 -4.902 8.723 1.00 98.38 105 GLU A N 1
ATOM 825 C CA . GLU A 1 105 ? -2.131 -5.466 8.339 1.00 98.38 105 GLU A CA 1
ATOM 826 C C . GLU A 1 105 ? -2.436 -6.754 9.119 1.00 98.38 105 GLU A C 1
ATOM 828 O O . GLU A 1 105 ? -3.490 -6.862 9.747 1.00 98.38 105 GLU A O 1
ATOM 833 N N . GLU A 1 106 ? -1.499 -7.703 9.158 1.00 98.19 106 GLU A N 1
ATOM 834 C CA . GLU A 1 106 ? -1.636 -8.963 9.899 1.00 98.19 106 GLU A CA 1
ATOM 835 C C . GLU A 1 106 ? -1.920 -8.738 11.390 1.00 98.19 106 GLU A C 1
ATOM 837 O O . GLU A 1 106 ? -2.821 -9.364 11.958 1.00 98.19 106 GLU A O 1
ATOM 842 N N . ILE A 1 107 ? -1.195 -7.811 12.025 1.00 98.62 107 ILE A N 1
ATOM 843 C CA . ILE A 1 107 ? -1.398 -7.473 13.438 1.00 98.62 107 ILE A CA 1
ATOM 844 C C . ILE A 1 107 ? -2.771 -6.826 13.649 1.00 98.62 107 ILE A C 1
ATOM 846 O O . ILE A 1 107 ? -3.465 -7.183 14.602 1.00 98.62 107 ILE A O 1
ATOM 850 N N . PHE A 1 108 ? -3.192 -5.912 12.770 1.00 98.38 108 PHE A N 1
ATOM 851 C CA . PHE A 1 108 ? -4.514 -5.281 12.834 1.00 98.38 108 PHE A CA 1
ATOM 852 C C . PHE A 1 108 ? -5.640 -6.308 12.739 1.00 98.38 108 PHE A C 1
ATOM 854 O O . PHE A 1 108 ? -6.582 -6.259 13.537 1.00 98.38 108 PHE A O 1
ATOM 861 N N . LEU A 1 109 ? -5.535 -7.240 11.787 1.00 98.31 109 LEU A N 1
ATOM 862 C CA . LEU A 1 109 ? -6.502 -8.317 11.601 1.00 98.31 109 LEU A CA 1
ATOM 863 C C . LEU A 1 109 ? -6.586 -9.190 12.859 1.00 98.31 109 LEU A C 1
ATOM 865 O O . LEU A 1 109 ? -7.677 -9.402 13.394 1.00 98.31 109 LEU A O 1
ATOM 869 N N . ALA A 1 110 ? -5.439 -9.647 13.368 1.00 98.50 110 ALA A N 1
ATOM 870 C CA . ALA A 1 110 ? -5.373 -10.523 14.532 1.00 98.50 110 ALA A CA 1
ATOM 871 C C . ALA A 1 110 ? -5.873 -9.843 15.817 1.00 98.50 110 ALA A C 1
ATOM 873 O O . ALA A 1 110 ? -6.698 -10.412 16.537 1.00 98.50 110 ALA A O 1
ATOM 874 N N . GLU A 1 111 ? -5.411 -8.625 16.109 1.00 98.19 111 GLU A N 1
ATOM 875 C CA . GLU A 1 111 ? -5.769 -7.917 17.342 1.00 98.19 111 GLU A CA 1
ATOM 876 C C . GLU A 1 111 ? -7.237 -7.476 17.328 1.00 98.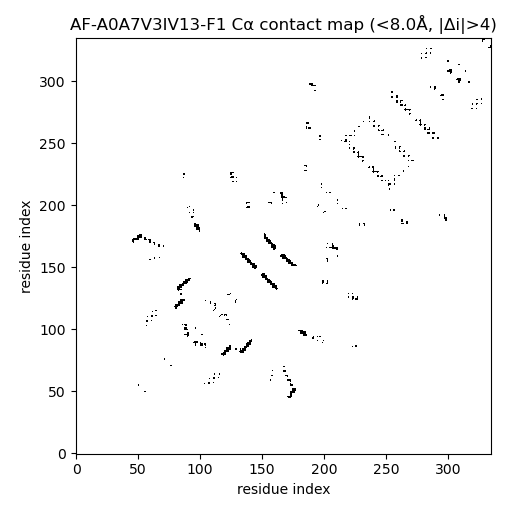19 111 GLU A C 1
ATOM 878 O O . GLU A 1 111 ? -7.954 -7.695 18.306 1.00 98.19 111 GLU A O 1
ATOM 883 N N . THR A 1 112 ? -7.737 -6.948 16.206 1.00 97.56 112 THR A N 1
ATOM 884 C CA . THR A 1 112 ? -9.149 -6.547 16.101 1.00 97.56 112 THR A CA 1
ATOM 885 C C . THR A 1 112 ? -10.073 -7.754 16.231 1.00 97.56 112 THR A C 1
ATOM 887 O O . THR A 1 112 ? -11.067 -7.686 16.952 1.00 97.56 112 THR A O 1
ATOM 890 N N . GLN A 1 113 ? -9.741 -8.885 15.598 1.00 97.31 113 GLN A N 1
ATOM 891 C CA . GLN A 1 113 ? -10.523 -10.113 15.735 1.00 97.31 113 GLN A CA 1
ATOM 892 C C . GLN A 1 113 ? -10.513 -10.639 17.178 1.00 97.31 113 GLN A C 1
ATOM 894 O O . GLN A 1 113 ? -11.543 -11.095 17.678 1.00 97.31 113 GLN A O 1
ATOM 899 N N . LYS A 1 114 ? -9.371 -10.556 17.863 1.00 97.81 114 LYS A N 1
ATOM 900 C CA . LYS A 1 114 ? -9.209 -10.994 19.253 1.00 97.81 114 LYS A CA 1
ATOM 901 C C . LYS A 1 114 ? -9.980 -10.118 20.246 1.00 97.81 114 LYS A C 1
ATOM 903 O O . LYS A 1 114 ? -10.628 -10.657 21.136 1.00 97.81 114 LYS A O 1
ATOM 908 N N . VAL A 1 115 ? -9.902 -8.792 20.120 1.00 97.56 115 VAL A N 1
ATOM 909 C CA . VAL A 1 115 ? -10.447 -7.846 21.115 1.00 97.56 115 VAL A CA 1
ATOM 910 C C . VAL A 1 115 ? -11.875 -7.407 20.779 1.00 97.56 115 VAL A C 1
ATOM 912 O O . VAL A 1 115 ? -12.697 -7.211 21.674 1.00 97.56 115 VAL A O 1
ATOM 915 N N . PHE A 1 116 ? -12.201 -7.279 19.492 1.00 95.88 116 PHE A N 1
ATOM 916 C CA . PHE A 1 116 ? -13.473 -6.732 19.014 1.00 95.88 116 PHE A CA 1
ATOM 917 C C . PHE A 1 116 ? -14.240 -7.668 18.075 1.00 95.88 116 PHE A C 1
ATOM 919 O O . PHE A 1 116 ? -15.238 -7.244 17.491 1.00 95.88 116 PHE A O 1
ATOM 926 N N . GLY A 1 117 ? -13.846 -8.939 17.955 1.00 95.12 117 GLY A N 1
ATOM 927 C CA . GLY A 1 117 ? -14.440 -9.889 17.010 1.00 95.12 117 GLY A CA 1
ATOM 928 C C . GLY A 1 117 ? -15.943 -10.131 17.182 1.00 95.12 117 GLY A C 1
ATOM 929 O O . GLY A 1 117 ? -16.586 -10.638 16.266 1.00 95.12 117 GLY A O 1
ATOM 930 N N . GLU A 1 118 ? -16.545 -9.772 18.320 1.00 92.31 118 GLU A N 1
ATOM 931 C CA . GLU A 1 118 ? -18.003 -9.795 18.521 1.00 92.31 118 GLU A CA 1
ATOM 932 C C . GLU A 1 118 ? -18.739 -8.620 17.867 1.00 92.31 118 GLU A C 1
ATOM 934 O O . GLU A 1 118 ? -19.938 -8.716 17.610 1.00 92.31 118 GLU A O 1
ATOM 939 N N . LYS A 1 119 ? -18.041 -7.509 17.615 1.00 91.25 119 LYS A N 1
ATOM 940 C CA . LYS A 1 119 ? -18.596 -6.257 17.082 1.00 91.25 119 LYS A CA 1
ATOM 941 C C . LYS A 1 119 ? -18.144 -5.975 15.661 1.00 91.25 119 LYS A C 1
ATOM 943 O O . LYS A 1 119 ? -18.933 -5.451 14.877 1.00 91.25 119 LYS A O 1
ATOM 948 N N . PHE A 1 120 ? -16.918 -6.356 15.330 1.00 95.06 120 PHE A N 1
ATOM 949 C CA . PHE A 1 120 ? -16.301 -6.069 14.049 1.00 95.06 120 PHE A CA 1
ATOM 950 C C . PHE A 1 120 ? -15.863 -7.354 13.356 1.00 95.06 120 PHE A C 1
ATOM 952 O O . PHE A 1 120 ? -15.368 -8.285 13.988 1.00 95.06 120 PHE A O 1
ATOM 959 N N . ASN A 1 121 ? -16.065 -7.390 12.045 1.00 95.88 121 ASN A N 1
ATOM 960 C CA . ASN A 1 121 ? -15.434 -8.337 11.139 1.00 95.88 121 ASN A CA 1
ATOM 961 C C . ASN A 1 121 ? -14.420 -7.547 10.311 1.00 95.88 121 ASN A C 1
ATOM 963 O O . ASN A 1 121 ? -14.826 -6.700 9.518 1.00 95.88 121 ASN A O 1
ATOM 967 N N . ILE A 1 122 ? -13.128 -7.781 10.531 1.00 97.50 122 ILE A N 1
ATOM 968 C CA . ILE A 1 122 ? -12.057 -7.063 9.838 1.00 97.50 122 ILE A CA 1
ATOM 969 C C . ILE A 1 122 ? -11.466 -7.936 8.729 1.00 97.50 122 ILE A C 1
ATOM 971 O O . ILE A 1 122 ? -11.231 -9.128 8.926 1.00 97.50 122 ILE A O 1
ATOM 975 N N . GLN A 1 123 ? -11.249 -7.358 7.551 1.00 98.00 123 GLN A N 1
ATOM 976 C CA . GLN A 1 123 ? -10.700 -8.060 6.391 1.00 98.00 123 GLN A CA 1
ATOM 977 C C . GLN A 1 123 ? -9.795 -7.136 5.572 1.00 98.00 123 GLN A C 1
ATOM 979 O O . GLN A 1 123 ? -9.891 -5.919 5.668 1.00 98.00 123 GLN A O 1
ATOM 984 N N . SER A 1 124 ? -8.944 -7.693 4.716 1.00 97.56 124 SER A N 1
ATOM 985 C CA . SER A 1 124 ? -8.178 -6.903 3.745 1.00 97.56 124 SER A CA 1
ATOM 986 C C . SER A 1 124 ? -9.078 -6.166 2.756 1.00 97.56 124 SER A C 1
ATOM 988 O O . SER A 1 124 ? -10.118 -6.702 2.342 1.00 97.56 124 SER A O 1
ATOM 990 N N . LEU A 1 125 ? -8.637 -4.992 2.302 1.00 97.56 125 LEU A N 1
ATOM 991 C CA . LEU A 1 125 ? -9.248 -4.297 1.177 1.00 97.56 125 LEU A CA 1
ATOM 992 C C . LEU A 1 125 ? -9.071 -5.119 -0.108 1.00 97.56 125 LEU A C 1
ATOM 994 O O . LEU A 1 125 ? -7.969 -5.319 -0.609 1.00 97.56 125 LEU A O 1
ATOM 998 N N . THR A 1 126 ? -10.189 -5.625 -0.623 1.00 96.81 126 THR A N 1
ATOM 999 C CA . THR A 1 126 ? -10.290 -6.355 -1.892 1.00 96.81 126 THR A CA 1
ATOM 1000 C C . THR A 1 126 ? -11.626 -6.006 -2.550 1.00 96.81 126 THR A C 1
ATOM 1002 O O . THR A 1 126 ? -12.537 -5.568 -1.835 1.00 96.81 126 THR A O 1
ATOM 1005 N N . PRO A 1 127 ? -11.806 -6.237 -3.866 1.00 95.25 127 PRO A N 1
ATOM 1006 C CA . PRO A 1 127 ? -13.078 -5.965 -4.540 1.00 95.25 127 PRO A CA 1
ATOM 1007 C C . PRO A 1 127 ? -14.257 -6.718 -3.895 1.00 95.25 127 PRO A C 1
ATOM 1009 O O . PRO A 1 127 ? -15.361 -6.189 -3.762 1.00 95.25 127 PRO A O 1
ATOM 1012 N N . ASP A 1 128 ? -14.001 -7.931 -3.396 1.00 94.94 128 ASP A N 1
ATOM 1013 C CA . ASP A 1 128 ? -15.007 -8.792 -2.766 1.00 94.94 128 ASP A CA 1
ATOM 1014 C C . ASP A 1 128 ? -15.465 -8.266 -1.394 1.00 94.94 128 ASP A C 1
ATOM 1016 O O . ASP A 1 128 ? -16.631 -8.423 -1.008 1.00 94.94 128 ASP A O 1
ATOM 1020 N N . ASN A 1 129 ? -14.550 -7.633 -0.653 1.00 95.75 129 ASN A N 1
ATOM 1021 C CA . ASN A 1 129 ? -14.799 -7.156 0.706 1.00 95.75 129 ASN A CA 1
ATOM 1022 C C . ASN A 1 129 ? -15.279 -5.702 0.738 1.00 95.75 129 ASN A C 1
ATOM 1024 O O . ASN A 1 129 ? -16.105 -5.358 1.587 1.00 95.75 129 ASN A O 1
ATOM 1028 N N . ILE A 1 130 ? -14.811 -4.845 -0.181 1.00 94.31 130 ILE A N 1
ATOM 1029 C CA . ILE A 1 130 ? -15.116 -3.409 -0.132 1.00 94.31 130 ILE A CA 1
ATOM 1030 C C . ILE A 1 130 ? -16.607 -3.131 -0.298 1.00 94.31 130 ILE A C 1
ATOM 1032 O O . ILE A 1 130 ? -17.155 -2.292 0.416 1.00 94.31 130 ILE A O 1
ATOM 1036 N N . SER A 1 131 ? -17.298 -3.884 -1.157 1.00 90.69 131 SER A N 1
ATOM 1037 C CA . SER A 1 131 ? -18.746 -3.749 -1.376 1.00 90.69 131 SER A CA 1
ATOM 1038 C C . SER A 1 131 ? -19.555 -3.886 -0.078 1.00 90.69 131 SER A C 1
ATOM 1040 O O . SER A 1 131 ? -20.529 -3.161 0.124 1.00 90.69 131 SER A O 1
ATOM 1042 N N . LYS A 1 132 ? -19.101 -4.739 0.850 1.00 92.25 132 LYS A N 1
ATOM 1043 C CA . LYS A 1 132 ? -19.764 -5.047 2.130 1.00 92.25 132 LYS A CA 1
ATOM 1044 C C . LYS A 1 132 ? -19.241 -4.228 3.310 1.00 92.25 132 LYS A C 1
ATOM 1046 O O . LYS A 1 132 ? -19.804 -4.332 4.402 1.00 92.25 132 LYS A O 1
ATOM 1051 N N . ALA A 1 133 ? -18.159 -3.476 3.120 1.00 95.56 133 ALA A N 1
ATOM 1052 C CA . ALA A 1 133 ? -17.507 -2.718 4.176 1.00 95.56 133 ALA A CA 1
ATOM 1053 C C . ALA A 1 133 ? -18.377 -1.551 4.655 1.00 95.56 133 ALA A C 1
ATOM 1055 O O . ALA A 1 133 ? -18.907 -0.788 3.846 1.00 95.56 133 ALA A O 1
ATOM 1056 N N . ASN A 1 134 ? -18.480 -1.398 5.974 1.00 95.31 134 ASN A N 1
ATOM 1057 C CA . ASN A 1 134 ? -19.033 -0.210 6.620 1.00 95.31 134 ASN A CA 1
ATOM 1058 C C . ASN A 1 134 ? -17.939 0.830 6.868 1.00 95.31 134 ASN A C 1
ATOM 1060 O O . ASN A 1 134 ? -18.178 2.024 6.712 1.00 95.31 134 ASN A O 1
ATOM 1064 N N . TYR A 1 135 ? -16.744 0.358 7.227 1.00 97.56 135 TYR A N 1
ATOM 1065 C CA . TYR A 1 135 ? -15.608 1.202 7.567 1.00 97.56 135 TYR A CA 1
ATOM 1066 C C . TYR A 1 135 ? -14.360 0.806 6.785 1.00 97.56 135 TYR A C 1
ATOM 1068 O O . TYR A 1 135 ? -14.180 -0.369 6.456 1.00 97.56 135 TYR A O 1
ATOM 1076 N N . VAL A 1 136 ? -13.496 1.783 6.526 1.00 98.44 136 VAL A N 1
ATOM 1077 C CA . VAL A 1 136 ? -12.229 1.597 5.810 1.00 98.44 136 VAL A CA 1
ATOM 1078 C C . VAL A 1 136 ? -11.107 2.209 6.638 1.00 98.44 136 VAL A C 1
ATOM 1080 O O . VAL A 1 136 ? -11.172 3.392 6.974 1.00 98.44 136 VAL A O 1
ATOM 1083 N N . ILE A 1 137 ? -10.101 1.409 6.980 1.00 98.69 137 ILE A N 1
ATOM 1084 C CA . ILE A 1 137 ? -8.882 1.853 7.659 1.00 98.69 137 ILE A CA 1
ATOM 1085 C C . ILE A 1 137 ? -7.874 2.278 6.595 1.00 98.69 137 ILE A C 1
ATOM 1087 O O . ILE A 1 137 ? -7.567 1.493 5.703 1.00 98.69 137 ILE A O 1
ATOM 1091 N N . HIS A 1 138 ? -7.356 3.494 6.739 1.00 98.38 138 HIS A N 1
ATOM 1092 C CA . HIS A 1 138 ? -6.258 4.069 5.964 1.00 98.38 138 HIS A CA 1
ATOM 1093 C C . HIS A 1 138 ? -5.071 4.311 6.884 1.00 98.38 138 HIS A C 1
ATOM 1095 O O . HIS A 1 138 ? -5.258 4.623 8.066 1.00 98.38 138 HIS A O 1
ATOM 1101 N N . GLY A 1 139 ? -3.851 4.187 6.373 1.00 97.94 139 GLY A N 1
ATOM 1102 C CA . GLY A 1 139 ? -2.674 4.315 7.217 1.00 97.94 139 GLY A CA 1
ATOM 1103 C C . GLY A 1 139 ? -1.389 4.612 6.470 1.00 97.94 139 GLY A C 1
ATOM 1104 O O . GLY A 1 139 ? -1.189 4.187 5.334 1.00 97.94 139 GLY A O 1
ATOM 1105 N N . VAL A 1 140 ? -0.499 5.335 7.144 1.00 97.38 140 VAL A N 1
ATOM 1106 C CA . VAL A 1 140 ? 0.807 5.707 6.606 1.00 97.38 140 VAL A CA 1
ATOM 1107 C C . VAL A 1 140 ? 1.925 5.448 7.609 1.00 97.38 140 VAL A C 1
ATOM 1109 O O . VAL A 1 140 ? 1.725 5.504 8.824 1.00 97.38 140 VAL A O 1
ATOM 1112 N N . ILE A 1 141 ? 3.118 5.183 7.079 1.00 97.31 141 ILE A N 1
ATOM 1113 C CA . ILE A 1 141 ? 4.347 4.934 7.833 1.00 97.31 141 ILE A CA 1
ATOM 1114 C C . ILE A 1 141 ? 5.378 5.997 7.454 1.00 97.31 141 ILE A C 1
ATOM 1116 O O . ILE A 1 141 ? 5.792 6.098 6.294 1.00 97.31 141 ILE A O 1
ATOM 1120 N N . MET A 1 142 ? 5.842 6.754 8.441 1.00 94.94 142 MET A N 1
ATOM 1121 C CA . MET A 1 142 ? 6.829 7.823 8.287 1.00 94.94 142 MET A CA 1
ATOM 1122 C C . MET A 1 142 ? 8.082 7.504 9.104 1.00 94.94 142 MET A C 1
ATOM 1124 O O . MET A 1 142 ? 8.036 6.722 10.052 1.00 94.94 142 MET A O 1
ATOM 1128 N N . TYR A 1 143 ? 9.209 8.116 8.740 1.00 94.38 143 TYR A N 1
ATOM 1129 C CA . TYR A 1 143 ? 10.424 8.118 9.555 1.00 94.38 143 TYR A CA 1
ATOM 1130 C C . TYR A 1 143 ? 10.864 9.562 9.755 1.00 94.38 143 TYR A C 1
ATOM 1132 O O . TYR A 1 143 ? 11.452 10.169 8.857 1.00 94.38 143 TYR A O 1
ATOM 1140 N N . GLU A 1 144 ? 10.522 10.121 10.909 1.00 94.12 144 GLU A N 1
ATOM 1141 C CA . GLU A 1 144 ? 10.539 11.564 11.132 1.00 94.12 144 GLU A CA 1
ATOM 1142 C C . GLU A 1 144 ? 11.029 11.929 12.541 1.00 94.12 144 GLU A C 1
ATOM 1144 O O . GLU A 1 144 ? 11.113 11.052 13.408 1.00 94.12 144 GLU A O 1
ATOM 1149 N N . PRO A 1 145 ? 11.430 13.194 12.772 1.00 94.38 145 PRO A N 1
ATOM 1150 C CA . PRO A 1 145 ? 11.966 13.624 14.056 1.00 94.38 145 PRO A CA 1
ATOM 1151 C C . PRO A 1 145 ? 10.958 13.446 15.195 1.00 94.38 145 PRO A C 1
ATOM 1153 O O . PRO A 1 145 ? 9.818 13.894 15.102 1.00 94.38 145 PRO A O 1
ATOM 1156 N N . TYR A 1 146 ? 11.412 12.869 16.305 1.00 93.06 146 TYR A N 1
ATOM 1157 C CA . TYR A 1 146 ? 10.657 12.789 17.549 1.00 93.06 146 TYR A CA 1
ATOM 1158 C C . TYR A 1 146 ? 11.356 13.611 18.633 1.00 93.06 146 TYR A C 1
ATOM 1160 O O . TYR A 1 146 ? 12.408 13.227 19.166 1.00 93.06 146 TYR A O 1
ATOM 1168 N N . LYS A 1 147 ? 10.752 14.755 18.979 1.00 89.38 147 LYS A N 1
ATOM 1169 C CA . LYS A 1 147 ? 11.294 15.707 19.963 1.00 89.38 147 LYS A CA 1
ATOM 1170 C C . LYS A 1 147 ? 12.786 15.971 19.656 1.00 89.38 147 LYS A C 1
ATOM 1172 O O . LYS A 1 147 ? 13.157 16.152 18.501 1.00 89.38 147 LYS A O 1
ATOM 1177 N N . ASN A 1 148 ? 13.655 15.935 20.666 1.00 88.88 148 ASN A N 1
ATOM 1178 C CA . ASN A 1 148 ? 15.104 16.122 20.507 1.00 88.88 148 ASN A CA 1
ATOM 1179 C C . ASN A 1 148 ? 15.889 14.794 20.474 1.00 88.88 148 ASN A C 1
ATOM 1181 O O . ASN A 1 148 ? 17.083 14.782 20.760 1.00 88.88 148 ASN A O 1
ATOM 1185 N N . GLN A 1 149 ? 15.232 13.662 20.192 1.00 89.88 149 GLN A N 1
ATOM 1186 C CA . GLN A 1 149 ? 15.830 12.320 20.315 1.00 89.88 149 GLN A CA 1
ATOM 1187 C C . GLN A 1 149 ? 16.219 11.691 18.966 1.00 89.88 149 GLN A C 1
ATOM 1189 O O . GLN A 1 149 ? 16.604 10.522 18.910 1.00 89.88 149 GLN A O 1
ATOM 1194 N N . GLY A 1 150 ? 16.147 12.466 17.882 1.00 91.88 150 GLY A N 1
ATOM 1195 C CA . GLY A 1 150 ? 16.386 11.997 16.518 1.00 91.88 150 GLY A CA 1
ATOM 1196 C C . GLY A 1 150 ? 15.125 11.433 15.868 1.00 91.88 150 GLY A C 1
ATOM 1197 O O . GLY A 1 150 ? 14.012 11.702 16.318 1.00 91.88 150 GLY A O 1
ATOM 1198 N N . ASN A 1 151 ? 15.301 10.674 14.787 1.00 94.44 151 ASN A N 1
ATOM 1199 C CA . ASN A 1 151 ? 14.180 10.159 14.007 1.00 94.44 151 ASN A CA 1
ATOM 1200 C C . ASN A 1 151 ? 13.674 8.822 14.549 1.00 94.44 151 ASN A C 1
ATOM 1202 O O . ASN A 1 151 ? 14.457 7.950 14.937 1.00 94.44 151 ASN A O 1
ATOM 1206 N N . PHE A 1 152 ? 12.356 8.669 14.526 1.00 96.25 152 PHE A N 1
ATOM 1207 C CA . PHE A 1 152 ? 11.646 7.452 14.888 1.00 96.25 152 PHE A CA 1
ATOM 1208 C C . PHE A 1 152 ? 10.610 7.140 13.818 1.00 96.25 152 PHE A C 1
ATOM 1210 O O . PHE A 1 152 ? 10.217 8.004 13.029 1.00 96.25 152 PHE A O 1
ATOM 1217 N N . TYR A 1 153 ? 10.182 5.883 13.772 1.00 96.69 153 TYR A N 1
ATOM 1218 C CA . TYR A 1 153 ? 9.060 5.532 12.921 1.00 96.69 153 TYR A CA 1
ATOM 1219 C C . TYR A 1 153 ? 7.769 6.032 13.563 1.00 96.69 153 TYR A C 1
ATOM 1221 O O . TYR A 1 153 ? 7.547 5.831 14.758 1.00 96.69 153 TYR A O 1
ATOM 1229 N N . HIS A 1 154 ? 6.927 6.667 12.761 1.00 96.94 154 HIS A N 1
ATOM 1230 C CA . HIS A 1 154 ? 5.627 7.178 13.167 1.00 96.94 154 HIS A CA 1
ATOM 1231 C C . HIS A 1 154 ? 4.574 6.553 12.264 1.00 96.94 154 HIS A C 1
ATOM 1233 O O . HIS A 1 154 ? 4.673 6.621 11.037 1.00 96.94 154 HIS A O 1
ATOM 1239 N N . VAL A 1 155 ? 3.591 5.899 12.870 1.00 98.00 155 VAL A N 1
ATOM 1240 C CA . VAL A 1 155 ? 2.481 5.283 12.148 1.00 98.00 155 VAL A CA 1
ATOM 1241 C C . VAL A 1 155 ? 1.216 6.041 12.501 1.00 98.00 155 VAL A C 1
ATOM 1243 O O . VAL A 1 155 ? 0.806 6.039 13.659 1.00 98.00 155 VAL A O 1
ATOM 1246 N N . LYS A 1 156 ? 0.601 6.665 11.496 1.00 97.81 156 LYS A N 1
ATOM 1247 C CA . LYS A 1 156 ? -0.689 7.354 11.610 1.00 97.81 156 LYS A CA 1
ATOM 1248 C C . LYS A 1 156 ? -1.753 6.555 10.875 1.00 97.81 156 LYS A C 1
ATOM 1250 O O . LYS A 1 156 ? -1.479 5.964 9.829 1.00 97.81 156 LYS A O 1
ATOM 1255 N N . SER A 1 157 ? -2.974 6.561 11.391 1.00 98.50 157 SER A N 1
ATOM 1256 C CA . SER A 1 157 ? -4.094 5.888 10.747 1.00 98.50 157 SER A CA 1
ATOM 1257 C C . SER A 1 157 ? -5.422 6.577 11.032 1.00 98.50 157 SER A C 1
ATOM 1259 O O . SER A 1 157 ? -5.622 7.171 12.093 1.00 98.50 157 SER A O 1
ATOM 1261 N N . SER A 1 158 ? -6.323 6.484 10.056 1.00 98.38 158 SER A N 1
ATOM 1262 C CA . SER A 1 158 ? -7.659 7.071 10.087 1.00 98.38 158 SER A CA 1
ATOM 1263 C C . SER A 1 158 ? -8.700 6.064 9.613 1.00 98.38 158 SER A C 1
ATOM 1265 O O . SER A 1 158 ? -8.403 5.178 8.812 1.00 98.38 158 SER A O 1
ATOM 1267 N N . ILE A 1 159 ? -9.932 6.203 10.099 1.00 98.50 159 ILE A N 1
ATOM 1268 C CA . ILE A 1 159 ? -11.064 5.369 9.690 1.00 98.50 159 ILE A CA 1
ATOM 1269 C C . ILE A 1 159 ? -12.140 6.222 9.049 1.00 98.50 159 ILE A C 1
ATOM 1271 O O . ILE A 1 159 ? -12.627 7.177 9.655 1.00 98.50 159 ILE A O 1
ATOM 1275 N N . VAL A 1 160 ? -12.557 5.806 7.858 1.00 98.25 160 VAL A N 1
ATOM 1276 C CA . VAL A 1 160 ? -13.690 6.367 7.125 1.00 98.25 160 VAL A CA 1
ATOM 1277 C C . VAL A 1 160 ? -14.946 5.543 7.404 1.00 98.25 160 VAL A C 1
ATOM 1279 O O . VAL A 1 160 ? -14.914 4.318 7.302 1.00 98.25 160 VAL A O 1
ATOM 1282 N N . ASP A 1 161 ? -16.063 6.201 7.714 1.00 96.50 161 ASP A N 1
ATOM 1283 C CA . ASP A 1 161 ? -17.412 5.627 7.617 1.00 96.50 161 ASP A CA 1
ATOM 1284 C C . ASP A 1 161 ? -17.881 5.751 6.165 1.00 96.50 161 ASP A C 1
ATOM 1286 O O . ASP A 1 161 ? -18.211 6.844 5.700 1.00 96.50 161 ASP A O 1
ATOM 1290 N N . LYS A 1 162 ? -17.886 4.628 5.436 1.00 94.12 162 LYS A N 1
ATOM 1291 C CA . LYS A 1 162 ? -18.175 4.596 3.995 1.00 94.12 162 LYS A CA 1
ATOM 1292 C C . LYS A 1 162 ? -19.614 5.013 3.690 1.00 94.12 162 LYS A C 1
ATOM 1294 O O . LYS A 1 162 ? -19.878 5.590 2.642 1.00 94.12 162 LYS A O 1
ATOM 1299 N N . ASN A 1 163 ? -20.541 4.749 4.612 1.00 90.50 163 ASN A N 1
ATOM 1300 C CA . ASN A 1 163 ? -21.948 5.103 4.433 1.00 90.50 163 ASN A CA 1
ATOM 1301 C C . ASN A 1 163 ? -22.166 6.613 4.566 1.00 90.50 163 ASN A C 1
ATOM 1303 O O . ASN A 1 163 ? -23.029 7.169 3.892 1.00 90.50 163 ASN A O 1
ATOM 1307 N N . LYS A 1 164 ? -21.405 7.267 5.451 1.00 92.81 164 LYS A N 1
ATOM 1308 C CA . LYS A 1 164 ? -21.505 8.714 5.694 1.00 92.81 164 LYS A CA 1
ATOM 1309 C C . LYS A 1 164 ? -20.518 9.542 4.875 1.00 92.81 164 LYS A C 1
ATOM 1311 O O . LYS A 1 164 ? -20.690 10.752 4.812 1.00 92.81 164 LYS A O 1
ATOM 1316 N N . GLY A 1 165 ? -19.488 8.917 4.306 1.00 95.56 165 GLY A N 1
ATOM 1317 C CA . GLY A 1 165 ? -18.404 9.611 3.612 1.00 95.56 165 GLY A CA 1
ATOM 1318 C C . GLY A 1 165 ? -17.598 10.520 4.540 1.00 95.56 165 GLY A C 1
ATOM 1319 O O . GLY A 1 165 ? -17.227 11.613 4.132 1.00 95.56 165 GLY A O 1
ATOM 1320 N N . LYS A 1 166 ? -17.362 10.103 5.792 1.00 96.44 166 LYS A N 1
ATOM 1321 C CA . LYS A 1 166 ? -16.712 10.934 6.824 1.00 96.44 166 LYS A CA 1
ATOM 1322 C C . LYS A 1 166 ? -15.575 10.219 7.529 1.00 96.44 166 LYS A C 1
ATOM 1324 O O . LYS A 1 166 ? -15.667 9.016 7.781 1.00 96.44 166 LYS A O 1
ATOM 1329 N N . ILE A 1 167 ? -14.560 10.975 7.940 1.00 97.38 167 ILE A N 1
ATOM 1330 C CA . ILE A 1 167 ? -13.542 10.488 8.877 1.00 97.38 167 ILE A CA 1
ATOM 1331 C C . ILE A 1 167 ? -14.180 10.374 10.260 1.00 97.38 167 ILE A C 1
ATOM 1333 O O . ILE A 1 167 ? -14.704 11.350 10.784 1.00 97.38 167 ILE A O 1
ATOM 1337 N N . ILE A 1 168 ? -14.150 9.200 10.882 1.00 96.56 168 ILE A N 1
ATOM 1338 C CA . ILE A 1 168 ? -14.774 8.992 12.196 1.00 96.56 168 ILE A CA 1
ATOM 1339 C C . ILE A 1 168 ? -13.772 8.738 13.317 1.00 96.56 168 ILE A C 1
ATOM 1341 O O . ILE A 1 168 ? -14.098 9.012 14.469 1.00 96.56 168 ILE A O 1
ATOM 1345 N N . ALA A 1 169 ? -12.569 8.262 13.012 1.00 97.12 169 ALA A N 1
ATOM 1346 C CA . ALA A 1 169 ? -11.544 7.996 14.013 1.00 97.12 169 ALA A CA 1
ATOM 1347 C C . ALA A 1 169 ? -10.155 8.273 13.448 1.00 97.12 169 ALA A C 1
ATOM 1349 O O . ALA A 1 169 ? -9.926 8.054 12.258 1.00 97.12 169 ALA A O 1
ATOM 1350 N N . LYS A 1 170 ? -9.240 8.701 14.319 1.00 97.75 170 LYS A N 1
ATOM 1351 C CA . LYS A 1 170 ? -7.811 8.863 14.025 1.00 97.75 170 LYS A CA 1
ATOM 1352 C C . LYS A 1 170 ? -6.990 8.402 15.218 1.00 97.75 170 LYS A C 1
ATOM 1354 O O . LYS A 1 170 ? -7.425 8.528 16.362 1.00 97.75 170 LYS A O 1
ATOM 1359 N N . SER A 1 171 ? -5.811 7.858 14.966 1.00 97.50 171 SER A N 1
ATOM 1360 C CA . SER A 1 171 ? -4.835 7.548 16.007 1.00 97.50 171 SER A CA 1
ATOM 1361 C C . SER A 1 171 ? -3.451 7.438 15.389 1.00 97.50 171 SER A C 1
ATOM 1363 O O . SER A 1 171 ? -3.301 7.151 14.200 1.00 97.50 171 SER A O 1
ATOM 1365 N N . ASP A 1 172 ? -2.443 7.609 16.228 1.00 97.75 172 ASP A N 1
ATOM 1366 C CA . ASP A 1 172 ? -1.047 7.478 15.854 1.00 97.75 172 ASP A CA 1
ATOM 1367 C C . ASP A 1 172 ? -0.216 6.839 16.971 1.00 97.75 172 ASP A C 1
ATOM 1369 O O . ASP A 1 172 ? -0.651 6.780 18.126 1.00 97.75 172 ASP A O 1
ATOM 1373 N N . VAL A 1 173 ? 0.950 6.303 16.604 1.00 97.62 173 VAL A N 1
ATOM 1374 C CA . VAL A 1 173 ? 1.927 5.706 17.524 1.00 97.62 173 VAL A CA 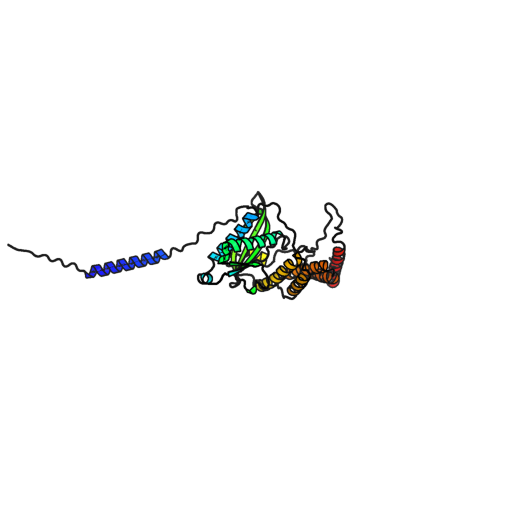1
ATOM 1375 C C . VAL A 1 173 ? 3.361 5.907 17.033 1.00 97.62 173 VAL A C 1
ATOM 1377 O O . VAL A 1 173 ? 3.645 5.809 15.835 1.00 97.62 173 VAL A O 1
ATOM 1380 N N . TRP A 1 174 ? 4.286 6.093 17.976 1.00 97.31 174 TRP A N 1
ATOM 1381 C CA . TRP A 1 174 ? 5.726 6.140 17.716 1.00 97.31 174 TRP A CA 1
ATOM 1382 C C . TRP A 1 174 ? 6.391 4.802 18.028 1.00 97.31 174 TRP A C 1
ATOM 1384 O O . TRP A 1 174 ? 6.104 4.172 19.049 1.00 97.31 174 TRP A O 1
ATOM 1394 N N . ILE A 1 175 ? 7.316 4.384 17.166 1.00 97.44 175 ILE A N 1
ATOM 1395 C CA . ILE A 1 175 ? 7.974 3.076 17.227 1.00 97.44 175 ILE A CA 1
ATOM 1396 C C . ILE A 1 175 ? 9.472 3.230 17.513 1.00 97.44 175 ILE A C 1
ATOM 1398 O O . ILE A 1 175 ? 10.176 3.953 16.809 1.00 97.44 175 ILE A O 1
ATOM 1402 N N . SER A 1 176 ? 9.967 2.518 18.530 1.00 95.94 176 SER A N 1
ATOM 1403 C CA . SER A 1 176 ? 11.351 2.563 19.021 1.00 95.94 176 SER A CA 1
ATOM 1404 C C . SER A 1 176 ? 12.324 1.690 18.229 1.00 95.94 176 SER A C 1
ATOM 1406 O O . SER A 1 176 ? 13.533 1.946 18.265 1.00 95.94 176 SER A O 1
ATOM 1408 N N . ASP A 1 177 ? 11.817 0.679 17.519 1.00 96.44 177 ASP A N 1
ATOM 1409 C CA . ASP A 1 177 ? 12.603 -0.215 16.675 1.00 96.44 177 ASP A CA 1
ATOM 1410 C C . ASP A 1 177 ? 13.424 0.583 15.660 1.00 96.44 177 ASP A C 1
ATOM 1412 O O . ASP A 1 177 ? 12.925 1.460 14.960 1.00 96.44 177 ASP A O 1
ATOM 1416 N N . LYS A 1 178 ? 14.720 0.274 15.570 1.00 90.69 178 LYS A N 1
ATOM 1417 C CA . LYS A 1 178 ? 15.652 1.018 14.708 1.00 90.69 178 LYS A CA 1
ATOM 1418 C C . LYS A 1 178 ? 15.632 0.572 13.252 1.00 90.69 178 LYS A C 1
ATOM 1420 O O . LYS A 1 178 ? 16.184 1.268 12.405 1.00 90.69 178 LYS A O 1
ATOM 1425 N N . LYS A 1 179 ? 15.065 -0.600 12.972 1.00 91.25 179 LYS A N 1
ATOM 1426 C CA . LYS A 1 179 ? 14.993 -1.182 11.633 1.00 91.25 179 LYS A CA 1
ATOM 1427 C C . LYS A 1 179 ? 13.680 -1.933 11.492 1.00 91.25 179 LYS A C 1
ATOM 1429 O O . LYS A 1 179 ? 13.452 -2.904 12.205 1.00 91.25 179 LYS A O 1
ATOM 1434 N N . LEU A 1 180 ? 12.856 -1.478 10.561 1.00 94.62 180 LEU A N 1
ATOM 1435 C CA . LEU A 1 180 ? 11.678 -2.186 10.076 1.00 94.62 180 LEU A CA 1
ATOM 1436 C C . LEU A 1 180 ? 11.970 -2.683 8.655 1.00 94.62 180 LEU A C 1
ATOM 1438 O O . LEU A 1 180 ? 12.827 -2.121 7.968 1.00 94.62 180 LEU A O 1
ATOM 1442 N N . ASP A 1 181 ? 11.280 -3.732 8.211 1.00 94.88 181 ASP A N 1
ATOM 1443 C CA . ASP A 1 181 ? 11.473 -4.263 6.860 1.00 94.88 181 ASP A CA 1
ATOM 1444 C C . ASP A 1 181 ? 10.801 -3.353 5.824 1.00 94.88 181 ASP A C 1
ATOM 1446 O O . ASP A 1 181 ? 9.591 -3.395 5.601 1.00 94.88 181 ASP A O 1
ATOM 1450 N N . TYR A 1 182 ? 11.615 -2.490 5.223 1.00 93.44 182 TYR A N 1
ATOM 1451 C CA . TYR A 1 182 ? 11.205 -1.504 4.227 1.00 93.44 182 TYR A CA 1
ATOM 1452 C C . TYR A 1 182 ? 11.345 -2.016 2.787 1.00 93.44 182 TYR A C 1
ATOM 1454 O O . TYR A 1 182 ? 11.360 -1.223 1.848 1.00 93.44 182 TYR A O 1
ATOM 1462 N N . THR A 1 183 ? 11.462 -3.331 2.594 1.00 94.00 183 THR A N 1
ATOM 1463 C CA . THR A 1 183 ? 11.474 -3.924 1.254 1.00 94.00 183 THR A CA 1
ATOM 1464 C C . THR A 1 183 ? 10.108 -3.709 0.587 1.00 94.00 183 THR A C 1
ATOM 1466 O O . THR A 1 183 ? 9.091 -4.071 1.190 1.00 94.00 183 THR A O 1
ATOM 1469 N N . PRO A 1 184 ? 10.039 -3.127 -0.625 1.00 93.06 184 PRO A N 1
ATOM 1470 C CA . PRO A 1 184 ? 8.778 -2.963 -1.338 1.00 93.06 184 PRO A CA 1
ATOM 1471 C C . PRO A 1 184 ? 8.238 -4.313 -1.813 1.00 93.06 184 PRO A C 1
ATOM 1473 O O . PRO A 1 184 ? 9.004 -5.208 -2.174 1.00 93.06 184 PRO A O 1
ATOM 1476 N N . VAL A 1 185 ? 6.911 -4.460 -1.834 1.00 93.31 185 VAL A N 1
ATOM 1477 C CA . VAL A 1 185 ? 6.255 -5.669 -2.368 1.00 93.31 185 VAL A CA 1
ATOM 1478 C C . VAL A 1 185 ? 6.503 -5.797 -3.876 1.00 93.31 185 VAL A C 1
ATOM 1480 O O . VAL A 1 185 ? 6.811 -6.879 -4.378 1.00 93.31 185 VAL A O 1
ATOM 1483 N N . ILE A 1 186 ? 6.428 -4.675 -4.593 1.00 93.19 186 ILE A N 1
ATOM 1484 C CA . ILE A 1 186 ? 6.765 -4.565 -6.012 1.00 93.19 186 ILE A CA 1
ATOM 1485 C C . ILE A 1 186 ? 7.863 -3.518 -6.164 1.00 93.19 186 ILE A C 1
ATOM 1487 O O . ILE A 1 186 ? 7.660 -2.350 -5.850 1.00 93.19 186 ILE A O 1
ATOM 1491 N N . ASP A 1 187 ? 9.025 -3.926 -6.672 1.00 89.50 187 ASP A N 1
ATOM 1492 C CA . ASP A 1 187 ? 10.128 -2.996 -6.928 1.00 89.50 187 ASP A CA 1
ATOM 1493 C C . ASP A 1 187 ? 9.824 -2.095 -8.135 1.00 89.50 187 ASP A C 1
ATOM 1495 O O . ASP A 1 187 ? 9.709 -2.568 -9.269 1.00 89.50 187 ASP A O 1
ATOM 1499 N N . SER A 1 188 ? 9.660 -0.796 -7.886 1.00 90.12 188 SER A N 1
ATOM 1500 C CA . SER A 1 188 ? 9.339 0.192 -8.917 1.00 90.12 188 SER A CA 1
ATOM 1501 C C . SER A 1 188 ? 10.587 0.668 -9.674 1.00 90.12 188 SER A C 1
ATOM 1503 O O . SER A 1 188 ? 11.574 1.034 -9.030 1.00 90.12 188 SER A O 1
ATOM 1505 N N . PRO A 1 189 ? 10.535 0.809 -11.015 1.00 91.69 189 PRO A N 1
ATOM 1506 C CA . PRO A 1 189 ? 11.619 1.404 -11.799 1.00 91.69 189 PRO A CA 1
ATOM 1507 C C . PRO A 1 189 ? 11.712 2.933 -11.640 1.00 91.69 189 PRO A C 1
ATOM 1509 O O . PRO A 1 189 ? 12.679 3.542 -12.093 1.00 91.69 189 PRO A O 1
ATOM 1512 N N . ILE A 1 190 ? 10.723 3.573 -11.007 1.00 89.62 190 ILE A N 1
ATOM 1513 C CA . ILE A 1 190 ? 10.694 5.017 -10.739 1.00 89.62 190 ILE A CA 1
ATOM 1514 C C . ILE A 1 190 ? 10.538 5.303 -9.245 1.00 89.62 190 ILE A C 1
ATOM 1516 O O . ILE A 1 190 ? 9.991 4.495 -8.496 1.00 89.62 190 ILE A O 1
ATOM 1520 N N . VAL A 1 191 ? 10.978 6.474 -8.798 1.00 85.12 191 VAL A N 1
ATOM 1521 C CA . VAL A 1 191 ? 10.566 7.017 -7.496 1.00 85.12 191 VAL A CA 1
ATOM 1522 C C . VAL A 1 191 ? 9.245 7.740 -7.708 1.00 85.12 191 VAL A C 1
ATOM 1524 O O . VAL A 1 191 ? 9.199 8.668 -8.497 1.00 85.12 191 VAL A O 1
ATOM 1527 N N . ILE A 1 192 ? 8.155 7.375 -7.041 1.00 78.69 192 ILE A N 1
ATOM 1528 C CA . ILE A 1 192 ? 6.927 8.172 -7.167 1.00 78.69 192 ILE A CA 1
ATOM 1529 C C . ILE A 1 192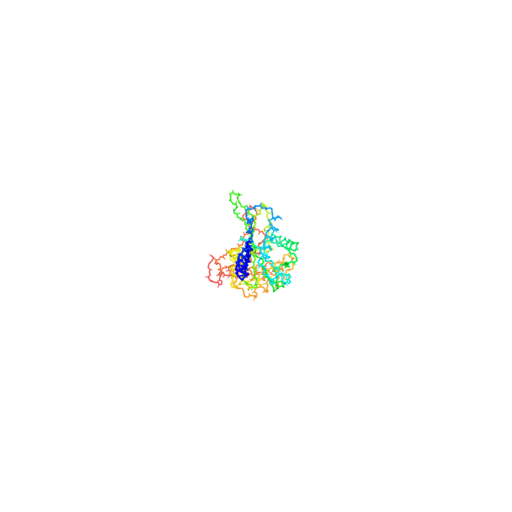 ? 7.161 9.491 -6.416 1.00 78.69 192 ILE A C 1
ATOM 1531 O O . ILE A 1 192 ? 7.606 9.485 -5.274 1.00 78.69 192 ILE A O 1
ATOM 1535 N N . SER A 1 193 ? 6.959 10.631 -7.075 1.00 67.50 193 SER A N 1
ATOM 1536 C CA . SER A 1 193 ? 7.107 11.957 -6.460 1.00 67.50 193 SER A CA 1
ATOM 1537 C C . SER A 1 193 ? 5.728 12.585 -6.245 1.00 67.50 193 SER A C 1
ATOM 1539 O O . SER A 1 193 ? 4.837 12.385 -7.066 1.00 67.50 193 SER A O 1
ATOM 1541 N N . ASN A 1 194 ? 5.606 13.389 -5.185 1.00 63.59 194 ASN A N 1
ATOM 1542 C CA . ASN A 1 194 ? 4.418 14.113 -4.706 1.00 63.59 194 ASN A CA 1
ATOM 1543 C C . ASN A 1 194 ? 3.413 13.293 -3.846 1.00 63.59 194 ASN A C 1
ATOM 1545 O O . ASN A 1 194 ? 2.966 12.217 -4.250 1.00 63.59 194 ASN A O 1
ATOM 1549 N N . PRO A 1 195 ? 3.005 13.831 -2.674 1.00 55.28 195 PRO A N 1
ATOM 1550 C CA . PRO A 1 195 ? 2.342 13.089 -1.590 1.00 55.28 195 PRO A CA 1
ATOM 1551 C C . PRO A 1 195 ? 0.815 12.953 -1.695 1.00 55.28 195 PRO A C 1
ATOM 1553 O O . PRO A 1 195 ? 0.160 12.718 -0.692 1.00 55.28 195 PRO A O 1
ATOM 1556 N N . GLN A 1 196 ? 0.213 13.119 -2.870 1.00 64.44 196 GLN A N 1
ATOM 1557 C CA . GLN A 1 196 ? -1.249 13.047 -2.996 1.00 64.44 196 GLN A CA 1
ATOM 1558 C C . GLN A 1 196 ? -1.680 11.653 -3.448 1.00 64.44 196 GLN A C 1
ATOM 1560 O O . GLN A 1 196 ? -2.084 11.468 -4.590 1.00 64.44 196 GLN A O 1
ATOM 1565 N N . SER A 1 197 ? -1.517 10.646 -2.584 1.00 80.19 197 SER A N 1
ATOM 1566 C CA . SER A 1 197 ? -2.422 9.488 -2.652 1.00 80.19 197 SER A CA 1
ATOM 1567 C C . SER A 1 197 ? -3.663 9.772 -1.822 1.00 80.19 197 SER A C 1
ATOM 1569 O O . SER A 1 197 ? -3.589 10.471 -0.811 1.00 80.19 197 SER A O 1
ATOM 1571 N N . ILE A 1 198 ? -4.783 9.152 -2.192 1.00 87.12 198 ILE A N 1
ATOM 1572 C CA . ILE A 1 198 ? -6.005 9.241 -1.392 1.00 87.12 198 ILE A CA 1
ATOM 1573 C C . ILE A 1 198 ? -5.777 8.784 0.061 1.00 87.12 198 ILE A C 1
ATOM 1575 O O . ILE A 1 198 ? -6.311 9.394 0.980 1.00 87.12 198 ILE A O 1
ATOM 1579 N N . THR A 1 199 ? -4.932 7.773 0.294 1.00 91.44 199 THR A N 1
ATOM 1580 C CA . THR A 1 199 ? -4.574 7.287 1.637 1.00 91.44 199 THR A CA 1
ATOM 1581 C C . THR A 1 199 ? -3.849 8.359 2.461 1.00 91.44 199 THR A C 1
ATOM 1583 O O . THR A 1 199 ? -4.175 8.555 3.632 1.00 91.44 199 THR A O 1
ATOM 1586 N N . GLU A 1 200 ? -2.891 9.077 1.864 1.00 90.44 200 GLU A N 1
ATOM 1587 C CA . GLU A 1 200 ? -2.179 10.191 2.513 1.00 90.44 200 GLU A CA 1
ATOM 1588 C C . GLU A 1 200 ? -3.131 11.345 2.848 1.00 90.44 200 GLU A C 1
ATOM 1590 O O . GLU A 1 200 ? -3.138 11.808 3.989 1.00 90.44 200 GLU A O 1
ATOM 1595 N N . ASP 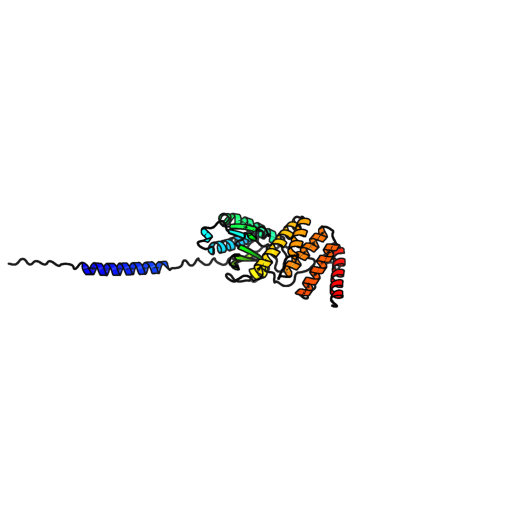A 1 201 ? -3.993 11.738 1.905 1.00 90.25 201 ASP A N 1
ATOM 1596 C CA . ASP A 1 201 ? -4.992 12.790 2.124 1.00 90.25 201 ASP A CA 1
ATOM 1597 C C . ASP A 1 201 ? -5.933 12.424 3.283 1.00 90.25 201 ASP A C 1
ATOM 1599 O O . ASP A 1 201 ? -6.145 13.210 4.208 1.00 90.25 201 ASP A O 1
ATOM 1603 N N . ILE A 1 202 ? -6.461 11.197 3.282 1.00 94.88 202 ILE A N 1
ATOM 1604 C CA . ILE A 1 202 ? -7.389 10.706 4.309 1.00 94.88 202 ILE A CA 1
ATOM 1605 C C . ILE A 1 202 ? -6.756 10.695 5.700 1.00 94.88 202 ILE A C 1
ATOM 1607 O O . ILE A 1 202 ? -7.442 10.981 6.682 1.00 94.88 202 ILE A O 1
ATOM 1611 N N . VAL A 1 203 ? -5.465 10.371 5.812 1.00 95.19 203 VAL A N 1
ATOM 1612 C CA . VAL A 1 203 ? -4.794 10.347 7.116 1.00 95.19 203 VAL A CA 1
ATOM 1613 C C . VAL A 1 203 ? -4.555 11.753 7.676 1.00 95.19 203 VAL A C 1
ATOM 1615 O O . VAL A 1 203 ? -4.519 11.918 8.898 1.00 95.19 203 VAL A O 1
ATOM 1618 N N . GLU A 1 204 ? -4.479 12.778 6.831 1.00 93.31 204 GLU A N 1
ATOM 1619 C CA . GLU A 1 204 ? -4.309 14.167 7.268 1.00 93.31 204 GLU A CA 1
ATOM 1620 C C . GLU A 1 204 ? -5.650 14.884 7.532 1.00 93.31 204 GLU A C 1
ATOM 1622 O O . GLU A 1 204 ? -5.715 15.722 8.429 1.00 93.31 204 GLU A O 1
ATOM 1627 N N . ILE A 1 205 ? -6.753 14.494 6.880 1.00 94.00 205 ILE A N 1
ATOM 1628 C CA . ILE A 1 205 ? -8.091 15.089 7.092 1.00 94.00 205 ILE A CA 1
ATOM 1629 C C . ILE A 1 205 ? -8.578 14.933 8.546 1.00 94.00 205 ILE A C 1
ATOM 1631 O O . ILE A 1 205 ? -8.397 13.891 9.177 1.00 94.00 205 ILE A O 1
ATOM 1635 N N . GLU A 1 206 ? -9.206 15.977 9.090 1.00 94.88 206 GLU A N 1
ATOM 1636 C CA . GLU A 1 206 ? -9.728 16.013 10.461 1.00 94.88 206 GLU A CA 1
ATOM 1637 C C . GLU A 1 206 ? -10.920 15.074 10.697 1.00 94.88 206 GLU A C 1
ATOM 1639 O O . GLU A 1 206 ? -11.682 14.732 9.792 1.00 94.88 206 GLU A O 1
ATOM 1644 N N . VAL A 1 207 ? -11.118 14.682 11.957 1.00 95.56 207 VAL A N 1
ATOM 1645 C CA . VAL A 1 207 ? -12.290 13.893 12.359 1.00 95.56 207 VAL A CA 1
ATOM 1646 C C . VAL A 1 207 ? -13.585 14.674 12.080 1.00 95.56 207 VAL A C 1
ATOM 1648 O O . VAL A 1 207 ? -13.658 15.882 12.275 1.00 95.56 207 VAL A O 1
ATOM 1651 N N . ASP A 1 208 ? -14.619 13.957 11.639 1.00 94.62 208 ASP A N 1
ATOM 1652 C CA . ASP A 1 208 ? -15.952 14.419 11.226 1.00 94.62 208 ASP A CA 1
ATOM 1653 C C . ASP A 1 208 ? -16.003 15.232 9.913 1.00 94.62 208 ASP A C 1
ATOM 1655 O O . ASP A 1 208 ? -17.100 15.539 9.420 1.00 94.62 208 ASP A O 1
ATOM 1659 N N . ALA A 1 209 ? -14.850 15.496 9.288 1.00 96.50 209 ALA A N 1
ATOM 1660 C CA . ALA A 1 209 ? -14.772 16.054 7.941 1.00 96.50 209 ALA A CA 1
ATOM 1661 C C . ALA A 1 209 ? -15.162 15.024 6.864 1.00 96.50 209 ALA A C 1
ATOM 1663 O O . ALA A 1 209 ? -15.079 13.807 7.072 1.00 96.50 209 ALA A O 1
ATOM 1664 N N . ASP A 1 210 ? -15.620 15.533 5.720 1.00 97.44 210 ASP A N 1
ATOM 1665 C CA . ASP A 1 210 ? -16.030 14.720 4.575 1.00 97.44 210 ASP A CA 1
ATOM 1666 C C . ASP A 1 210 ? -14.809 14.230 3.778 1.00 97.44 210 ASP A C 1
ATOM 1668 O O . ASP A 1 210 ? -13.791 14.920 3.680 1.00 97.44 210 ASP A O 1
ATOM 1672 N N . VAL A 1 211 ? -14.910 13.032 3.201 1.00 95.88 211 VAL A N 1
ATOM 1673 C CA . VAL A 1 211 ? -13.876 12.495 2.305 1.00 95.88 211 VAL A CA 1
ATOM 1674 C C . VAL A 1 211 ? -13.859 13.231 0.960 1.00 95.88 211 VAL A C 1
ATOM 1676 O O . VAL A 1 211 ? -14.886 13.780 0.547 1.00 95.88 211 VAL A O 1
ATOM 1679 N N . PRO A 1 212 ? -12.729 13.219 0.227 1.00 92.06 212 PRO A N 1
ATOM 1680 C CA . PRO A 1 212 ? -12.668 13.800 -1.109 1.00 92.06 212 PRO A CA 1
ATOM 1681 C C . PRO A 1 212 ? -13.726 13.197 -2.053 1.00 92.06 212 PRO A C 1
ATOM 1683 O O . PRO A 1 212 ? -14.001 11.998 -1.968 1.00 92.06 212 PRO A O 1
ATOM 1686 N N . PRO A 1 213 ? -14.291 13.966 -3.005 1.00 90.25 213 PRO A N 1
ATOM 1687 C CA . PRO A 1 213 ? -15.344 13.470 -3.899 1.00 90.25 213 PRO A CA 1
ATOM 1688 C C . PRO A 1 213 ? -14.969 12.224 -4.717 1.00 90.25 213 PRO A C 1
ATOM 1690 O O . PRO A 1 213 ? -15.835 11.409 -5.024 1.00 90.25 213 PRO A O 1
ATOM 1693 N N . SER A 1 214 ? -13.687 12.056 -5.056 1.00 88.75 214 SER A N 1
ATOM 1694 C CA . SER A 1 214 ? -13.163 10.900 -5.798 1.00 88.75 214 SER A CA 1
ATOM 1695 C C . SER A 1 214 ? -12.919 9.659 -4.931 1.00 88.75 214 SER A C 1
ATOM 1697 O O . SER A 1 214 ? -12.598 8.601 -5.464 1.00 88.75 214 SER A O 1
ATOM 1699 N N . TYR A 1 215 ? -13.081 9.752 -3.606 1.00 92.94 215 TYR A N 1
ATOM 1700 C CA . TYR A 1 215 ? -12.670 8.711 -2.661 1.00 92.94 215 TYR A CA 1
ATOM 1701 C C . TYR A 1 215 ? -13.211 7.322 -3.012 1.00 92.94 215 TYR A C 1
ATOM 1703 O O . TYR A 1 215 ? -12.448 6.365 -3.082 1.00 92.94 215 TYR A O 1
ATOM 1711 N N . ASN A 1 216 ? -14.517 7.205 -3.270 1.00 91.44 216 ASN A N 1
ATOM 1712 C CA . ASN A 1 216 ? -15.135 5.902 -3.521 1.00 91.44 216 ASN A CA 1
ATOM 1713 C C . ASN A 1 216 ? -14.643 5.263 -4.827 1.00 91.44 216 ASN A C 1
ATOM 1715 O O . ASN A 1 216 ? -14.366 4.068 -4.837 1.00 91.44 216 ASN A O 1
ATOM 1719 N N . SER A 1 217 ? -14.500 6.047 -5.902 1.00 90.19 217 SER A N 1
ATOM 1720 C CA . SER A 1 217 ? -13.983 5.530 -7.174 1.00 90.19 217 SER A CA 1
ATOM 1721 C C . SER A 1 217 ? -12.517 5.122 -7.064 1.00 90.19 217 SER A C 1
ATOM 1723 O O . SER A 1 217 ? -12.141 4.080 -7.588 1.00 90.19 217 SER A O 1
ATOM 1725 N N . GLU A 1 218 ? -11.690 5.886 -6.341 1.00 91.50 218 GLU A N 1
ATOM 1726 C CA . GLU A 1 218 ? -10.284 5.508 -6.143 1.00 91.50 218 GLU A CA 1
ATOM 1727 C C . GLU A 1 218 ? -10.145 4.271 -5.254 1.00 91.50 218 GLU A C 1
ATOM 1729 O O . GLU A 1 218 ? -9.308 3.409 -5.512 1.00 91.50 218 GLU A O 1
ATOM 1734 N N . LEU A 1 219 ? -11.009 4.127 -4.250 1.00 93.56 219 LEU A N 1
ATOM 1735 C CA . LEU A 1 219 ? -10.979 2.988 -3.342 1.00 93.56 219 LEU A CA 1
ATOM 1736 C C . LEU A 1 219 ? -11.273 1.652 -4.045 1.00 93.56 219 LEU A C 1
ATOM 1738 O O . LEU A 1 219 ? -10.714 0.622 -3.670 1.00 93.56 219 LEU A O 1
ATOM 1742 N N . GLU A 1 220 ? -12.132 1.648 -5.066 1.00 93.25 220 GLU A N 1
ATOM 1743 C CA . GLU A 1 220 ? -12.391 0.455 -5.885 1.00 93.25 220 GLU A CA 1
ATOM 1744 C C . GLU A 1 220 ? -11.165 0.049 -6.716 1.00 93.25 220 GLU A C 1
ATOM 1746 O O . GLU A 1 220 ? -10.869 -1.142 -6.854 1.00 93.25 220 GLU A O 1
ATOM 1751 N N . ILE A 1 221 ? -10.415 1.032 -7.218 1.00 94.38 221 ILE A N 1
ATOM 1752 C CA . ILE A 1 221 ? -9.190 0.815 -7.994 1.00 94.38 221 ILE A CA 1
ATOM 1753 C C . ILE A 1 221 ? -8.066 0.321 -7.083 1.00 94.38 221 ILE A C 1
ATOM 1755 O O . ILE A 1 221 ? -7.418 -0.677 -7.399 1.00 94.38 221 ILE A O 1
ATOM 1759 N N . GLU A 1 222 ? -7.883 0.946 -5.919 1.00 93.94 222 GLU A N 1
ATOM 1760 C CA . GLU A 1 222 ? -6.911 0.499 -4.915 1.00 93.94 222 GLU A CA 1
ATOM 1761 C C . GLU A 1 222 ? -7.241 -0.919 -4.419 1.00 93.94 222 GLU A C 1
ATOM 1763 O O . GLU A 1 222 ? -6.348 -1.741 -4.241 1.00 93.94 222 GLU A O 1
ATOM 1768 N N . ALA A 1 223 ? -8.521 -1.296 -4.309 1.00 96.12 223 ALA A N 1
ATOM 1769 C CA . ALA A 1 223 ? -8.895 -2.671 -3.981 1.00 96.12 223 ALA A CA 1
ATOM 1770 C C . ALA A 1 223 ? -8.420 -3.699 -5.031 1.00 96.12 223 ALA A C 1
ATOM 1772 O O . ALA A 1 223 ? -7.995 -4.800 -4.660 1.00 96.12 223 ALA A O 1
ATOM 1773 N N . LEU A 1 224 ? -8.471 -3.363 -6.327 1.00 97.06 224 LEU A N 1
ATOM 1774 C CA . LEU A 1 224 ? -7.921 -4.201 -7.402 1.00 97.06 224 LEU A CA 1
ATOM 1775 C C . LEU A 1 224 ? -6.392 -4.274 -7.327 1.00 97.06 224 LEU A C 1
ATOM 1777 O O . LEU A 1 224 ? -5.841 -5.376 -7.372 1.00 97.06 224 LEU A O 1
ATOM 1781 N N . ILE A 1 225 ? -5.728 -3.126 -7.166 1.00 96.44 225 ILE A N 1
ATOM 1782 C CA . ILE A 1 225 ? -4.265 -3.017 -7.046 1.00 96.44 225 ILE A CA 1
ATOM 1783 C C . ILE A 1 225 ? -3.769 -3.843 -5.857 1.00 96.44 225 ILE A C 1
ATOM 1785 O O . ILE A 1 225 ? -2.913 -4.702 -6.033 1.00 96.44 225 ILE A O 1
ATOM 1789 N N . ASN A 1 226 ? -4.377 -3.695 -4.683 1.00 95.94 226 ASN A N 1
ATOM 1790 C CA . ASN A 1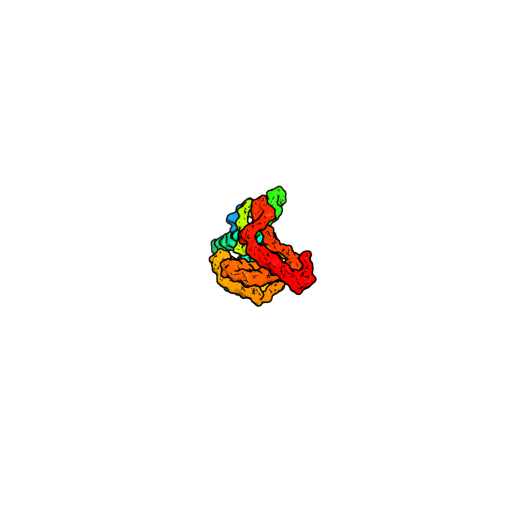 226 ? -4.015 -4.445 -3.481 1.00 95.94 226 ASN A CA 1
ATOM 1791 C C . ASN A 1 226 ? -4.152 -5.963 -3.671 1.00 95.94 226 ASN A C 1
ATOM 1793 O O . ASN A 1 226 ? -3.290 -6.740 -3.251 1.00 95.94 226 ASN A O 1
ATOM 1797 N N . LYS A 1 227 ? -5.225 -6.423 -4.333 1.00 97.31 227 LYS A N 1
ATOM 1798 C CA . LYS A 1 227 ? -5.397 -7.851 -4.652 1.00 97.31 227 LYS A CA 1
ATOM 1799 C C . LYS A 1 227 ? -4.334 -8.325 -5.654 1.00 97.31 227 LYS A C 1
ATOM 1801 O O . LYS A 1 227 ? -3.836 -9.443 -5.515 1.00 97.31 227 LYS A O 1
ATOM 1806 N N . ALA A 1 228 ? -3.967 -7.484 -6.622 1.00 98.19 228 ALA A N 1
ATOM 1807 C CA . ALA A 1 228 ? -2.920 -7.766 -7.599 1.00 98.19 228 ALA A CA 1
ATOM 1808 C C . ALA A 1 228 ? -1.527 -7.840 -6.954 1.00 98.19 228 ALA A C 1
ATOM 1810 O O . ALA A 1 228 ? -0.781 -8.775 -7.232 1.00 98.19 228 ALA A O 1
ATOM 1811 N N . GLU A 1 229 ? -1.199 -6.921 -6.044 1.00 96.94 229 GLU A N 1
ATOM 1812 C CA . GLU A 1 229 ? 0.054 -6.920 -5.283 1.00 96.94 229 GLU A CA 1
ATOM 1813 C C . GLU A 1 229 ? 0.194 -8.181 -4.428 1.00 96.94 229 GLU A C 1
ATOM 1815 O O . GLU A 1 229 ? 1.247 -8.816 -4.438 1.00 96.94 229 GLU A O 1
ATOM 1820 N N . LYS A 1 230 ? -0.883 -8.616 -3.756 1.00 96.19 230 LYS A N 1
ATOM 1821 C CA . LYS A 1 230 ? -0.886 -9.891 -3.018 1.00 96.19 230 LYS A CA 1
ATOM 1822 C C . LYS A 1 230 ? -0.669 -11.091 -3.940 1.00 96.19 230 LYS A C 1
ATOM 1824 O O . LYS A 1 230 ? 0.070 -12.005 -3.584 1.00 96.19 230 LYS A O 1
ATOM 1829 N N . ALA A 1 231 ? -1.287 -11.110 -5.122 1.00 98.06 231 ALA A N 1
ATOM 1830 C CA . ALA A 1 231 ? -1.051 -12.168 -6.106 1.00 98.06 231 ALA A CA 1
ATOM 1831 C C . ALA A 1 231 ? 0.404 -12.162 -6.608 1.00 98.06 231 ALA A C 1
ATOM 1833 O O . ALA A 1 231 ? 1.038 -13.215 -6.667 1.00 98.06 231 ALA A O 1
ATOM 1834 N N . TYR A 1 232 ? 0.956 -10.979 -6.891 1.00 98.12 232 TYR A N 1
ATOM 1835 C CA . TYR A 1 232 ? 2.342 -10.799 -7.315 1.00 98.12 232 TYR A CA 1
ATOM 1836 C C . TYR A 1 232 ? 3.331 -11.296 -6.254 1.00 98.12 232 TYR A C 1
ATOM 1838 O O . TYR A 1 232 ? 4.245 -12.056 -6.576 1.00 98.12 232 TYR A O 1
ATOM 1846 N N . ASP A 1 233 ? 3.131 -10.916 -4.991 1.00 95.88 233 ASP A N 1
ATOM 1847 C CA . ASP A 1 233 ? 3.984 -11.322 -3.868 1.00 95.88 233 ASP A CA 1
ATOM 1848 C C . ASP A 1 233 ? 3.961 -12.844 -3.655 1.00 95.88 233 ASP A C 1
ATOM 1850 O O . ASP A 1 233 ? 4.988 -13.480 -3.418 1.00 95.88 233 ASP A O 1
ATOM 1854 N N . ASN A 1 234 ? 2.790 -13.453 -3.864 1.00 97.00 234 ASN A N 1
ATOM 1855 C CA . ASN A 1 234 ? 2.601 -14.904 -3.860 1.00 97.00 234 ASN A CA 1
ATOM 1856 C C . ASN A 1 234 ? 3.119 -15.603 -5.131 1.00 97.00 234 ASN A C 1
ATOM 1858 O O . ASN A 1 234 ? 2.963 -16.817 -5.267 1.00 97.00 234 ASN A O 1
ATOM 1862 N N . LYS A 1 235 ? 3.747 -14.865 -6.057 1.00 97.81 235 LYS A N 1
ATOM 1863 C CA . LYS A 1 235 ? 4.256 -15.346 -7.353 1.00 97.81 235 LYS A CA 1
ATOM 1864 C C . LYS A 1 235 ? 3.173 -15.876 -8.299 1.00 97.81 235 LYS A C 1
ATOM 1866 O O . LYS A 1 235 ? 3.490 -16.526 -9.296 1.00 97.81 235 LYS A O 1
ATOM 1871 N N . ASP A 1 236 ? 1.904 -15.566 -8.038 1.00 98.44 236 ASP A N 1
ATOM 1872 C CA . ASP A 1 236 ? 0.804 -15.792 -8.975 1.00 98.44 236 ASP A CA 1
ATOM 1873 C C . ASP A 1 236 ? 0.732 -14.631 -9.974 1.00 98.44 236 ASP A C 1
ATOM 1875 O O . ASP A 1 236 ? -0.165 -13.783 -9.971 1.00 98.44 236 ASP A O 1
ATOM 1879 N N . TYR A 1 237 ? 1.740 -14.587 -10.844 1.00 98.56 237 TYR A N 1
ATOM 1880 C CA . TYR A 1 237 ? 1.907 -13.516 -11.820 1.00 98.56 237 TYR A CA 1
ATOM 1881 C C . TYR A 1 237 ? 0.780 -13.473 -12.854 1.00 98.56 237 TYR A C 1
ATOM 1883 O O . TYR A 1 237 ? 0.508 -12.416 -13.413 1.00 98.56 237 TYR A O 1
ATOM 1891 N N . LYS A 1 238 ? 0.088 -14.590 -13.105 1.00 98.38 238 LYS A N 1
ATOM 1892 C CA . LYS A 1 238 ? -1.038 -14.607 -14.045 1.00 98.38 238 LYS A CA 1
ATOM 1893 C C . LYS A 1 238 ? -2.244 -13.875 -13.461 1.00 98.38 238 LYS A C 1
ATOM 1895 O O . LYS A 1 238 ? -2.828 -13.039 -14.146 1.00 98.38 238 LYS A O 1
ATOM 1900 N N . THR A 1 239 ? -2.579 -14.151 -12.203 1.00 98.56 239 THR A N 1
ATOM 1901 C CA . THR A 1 239 ? -3.645 -13.433 -11.495 1.00 98.56 239 THR A CA 1
ATOM 1902 C C . THR A 1 239 ? -3.274 -11.967 -11.276 1.00 98.56 239 THR A C 1
ATOM 1904 O O . THR A 1 239 ? -4.112 -11.092 -11.481 1.00 98.56 239 THR A O 1
ATOM 1907 N N . ALA A 1 240 ? -2.015 -11.673 -10.931 1.00 98.62 240 ALA A N 1
ATOM 1908 C CA . ALA A 1 240 ? -1.540 -10.295 -10.811 1.00 98.62 240 ALA A CA 1
ATOM 1909 C C . ALA A 1 240 ? -1.698 -9.516 -12.129 1.00 98.62 240 ALA A C 1
ATOM 1911 O O . ALA A 1 240 ? -2.211 -8.399 -12.119 1.00 98.62 240 ALA A O 1
ATOM 1912 N N . LEU A 1 241 ? -1.316 -10.118 -13.265 1.00 98.62 241 LEU A N 1
ATOM 1913 C CA . LEU A 1 241 ? -1.435 -9.502 -14.590 1.00 98.62 241 LEU A CA 1
ATOM 1914 C C . LEU A 1 241 ? -2.887 -9.135 -14.908 1.00 98.62 241 LEU A C 1
ATOM 1916 O O . LEU A 1 241 ? -3.153 -8.018 -15.349 1.00 98.62 241 LEU A O 1
ATOM 1920 N N . ASP A 1 242 ? -3.815 -10.066 -14.681 1.00 98.50 242 ASP A N 1
ATOM 1921 C CA . ASP A 1 242 ? -5.242 -9.853 -14.925 1.00 98.50 242 ASP A CA 1
ATOM 1922 C C . ASP A 1 242 ? -5.801 -8.722 -14.049 1.00 98.50 242 ASP A C 1
ATOM 1924 O O . ASP A 1 242 ? -6.400 -7.778 -14.560 1.00 98.50 242 ASP A O 1
ATOM 1928 N N . LEU A 1 243 ? -5.520 -8.745 -12.744 1.00 98.44 243 LEU A N 1
ATOM 1929 C CA . LEU A 1 243 ? -6.022 -7.738 -11.806 1.00 98.44 243 LEU A CA 1
ATOM 1930 C C . LEU A 1 243 ? -5.447 -6.339 -12.067 1.00 98.44 243 LEU A C 1
ATOM 1932 O O . LEU A 1 243 ? -6.196 -5.363 -12.050 1.00 98.44 243 LEU A O 1
ATOM 1936 N N . PHE A 1 244 ? -4.148 -6.217 -12.362 1.00 98.19 244 PHE A N 1
ATOM 1937 C CA . PHE A 1 244 ? -3.577 -4.926 -12.755 1.00 98.19 244 PHE A CA 1
ATOM 1938 C C . PHE A 1 244 ? -4.139 -4.431 -14.094 1.00 98.19 244 PHE A C 1
ATOM 1940 O O . PHE A 1 244 ? -4.347 -3.230 -14.265 1.00 98.19 244 PHE A O 1
ATOM 1947 N N . THR A 1 245 ? -4.428 -5.341 -15.032 1.00 97.81 245 THR A N 1
ATOM 1948 C CA . THR A 1 245 ? -5.065 -4.993 -16.311 1.00 97.81 245 THR A CA 1
ATOM 1949 C C . THR A 1 245 ? -6.478 -4.461 -16.086 1.00 97.81 245 THR A C 1
ATOM 1951 O O . THR A 1 245 ? -6.850 -3.445 -16.667 1.00 97.81 245 THR A O 1
ATOM 1954 N N . GLN A 1 246 ? -7.251 -5.096 -15.203 1.00 97.06 246 GLN A N 1
ATOM 1955 C CA . GLN A 1 246 ? -8.566 -4.598 -14.798 1.00 97.06 246 GLN A CA 1
ATOM 1956 C C . GLN A 1 246 ? -8.466 -3.222 -14.128 1.00 97.06 246 GLN A C 1
ATOM 1958 O O . GLN A 1 246 ? -9.280 -2.349 -14.418 1.00 97.06 246 GLN A O 1
ATOM 1963 N N . ALA A 1 247 ? -7.455 -2.993 -13.280 1.00 95.88 247 ALA A N 1
ATOM 1964 C CA . ALA A 1 247 ? -7.255 -1.704 -12.622 1.00 95.88 247 ALA A CA 1
ATOM 1965 C C . ALA A 1 247 ? -7.040 -0.566 -13.635 1.00 95.88 247 ALA A C 1
ATOM 1967 O O . ALA A 1 247 ? -7.718 0.451 -13.538 1.00 95.88 247 ALA A O 1
ATOM 1968 N N . ILE A 1 248 ? -6.182 -0.741 -14.652 1.00 94.38 248 ILE A N 1
ATOM 1969 C CA . ILE A 1 248 ? -5.939 0.309 -15.666 1.00 94.38 248 ILE A CA 1
ATOM 1970 C C . ILE A 1 248 ? -7.116 0.546 -16.626 1.00 94.38 248 ILE A C 1
ATOM 1972 O O . ILE A 1 248 ? -7.120 1.537 -17.354 1.00 94.38 248 ILE A O 1
ATOM 1976 N N . GLN A 1 249 ? -8.092 -0.366 -16.672 1.00 93.62 249 GLN A N 1
ATOM 1977 C CA . GLN A 1 249 ? -9.325 -0.185 -17.445 1.00 93.62 249 GLN A CA 1
ATOM 1978 C C . GLN A 1 249 ? -10.335 0.710 -16.717 1.00 93.62 249 GLN A C 1
ATOM 1980 O O . GLN A 1 249 ? -11.231 1.261 -17.359 1.00 93.62 249 GLN A O 1
ATOM 1985 N N . GLN A 1 250 ? -10.192 0.875 -15.399 1.00 88.50 250 GLN A N 1
ATOM 1986 C CA . GLN A 1 250 ? -11.023 1.786 -14.621 1.00 88.50 250 GLN A CA 1
ATOM 1987 C C . GLN A 1 250 ? -10.621 3.240 -14.888 1.00 88.50 250 GLN A C 1
ATOM 1989 O O . GLN A 1 250 ? -9.442 3.575 -15.012 1.00 88.50 250 GLN A O 1
ATOM 1994 N N . GLN A 1 251 ? -11.610 4.132 -14.956 1.00 76.88 251 GLN A N 1
ATOM 1995 C CA . GLN A 1 251 ? -11.350 5.568 -15.040 1.00 76.88 251 GLN A CA 1
ATOM 1996 C C . GLN A 1 251 ? -10.953 6.084 -13.655 1.00 76.88 251 GLN A C 1
ATOM 1998 O O . GLN A 1 251 ? -11.815 6.346 -12.821 1.00 76.88 251 GLN A O 1
ATOM 2003 N N . SER A 1 252 ? -9.652 6.233 -13.412 1.00 76.81 252 SER A N 1
ATOM 2004 C CA . SER A 1 252 ? -9.155 6.913 -12.213 1.00 76.81 252 SER A CA 1
ATOM 2005 C C . SER A 1 252 ? -8.985 8.406 -12.468 1.00 76.81 252 SER A C 1
ATOM 2007 O O . SER A 1 252 ? -8.439 8.828 -13.494 1.00 76.81 252 SER A O 1
ATOM 2009 N N . SER A 1 253 ? -9.430 9.209 -11.508 1.00 72.56 253 SER A N 1
ATOM 2010 C CA . SER A 1 253 ? -9.074 10.625 -11.421 1.00 72.56 253 SER A CA 1
ATOM 2011 C C . SER A 1 253 ? -7.659 10.812 -10.856 1.00 72.56 253 SER A C 1
ATOM 2013 O O . SER A 1 253 ? -6.979 11.795 -11.176 1.00 72.56 253 SER A O 1
ATOM 2015 N N . ASP A 1 254 ? -7.190 9.833 -10.078 1.00 76.31 254 ASP A N 1
ATOM 2016 C CA . ASP A 1 254 ? -5.849 9.744 -9.525 1.00 76.31 254 ASP A CA 1
ATOM 2017 C C . ASP A 1 254 ? -4.875 8.999 -10.457 1.00 76.31 254 ASP A C 1
ATOM 2019 O O . ASP A 1 254 ? -4.725 7.773 -10.494 1.00 76.31 254 ASP A O 1
ATOM 2023 N N . LYS A 1 255 ? -4.079 9.782 -11.183 1.00 79.38 255 LYS A N 1
ATOM 2024 C CA . LYS A 1 255 ? -3.013 9.230 -12.026 1.00 79.38 255 LYS A CA 1
ATOM 2025 C C . LYS A 1 255 ? -1.975 8.407 -11.238 1.00 79.38 255 LYS A C 1
ATOM 2027 O O . LYS A 1 255 ? -1.245 7.650 -11.874 1.00 79.38 255 LYS A O 1
ATOM 2032 N N . LYS A 1 256 ? -1.889 8.505 -9.903 1.00 83.88 256 LYS A N 1
ATOM 2033 C CA . LYS A 1 256 ? -0.985 7.698 -9.066 1.00 83.88 256 LYS A CA 1
ATOM 2034 C C . LYS A 1 256 ? -1.412 6.235 -9.014 1.00 83.88 256 LYS A C 1
ATOM 2036 O O . LYS A 1 256 ? -0.569 5.379 -9.269 1.00 83.88 256 LYS A O 1
ATOM 2041 N N . SER A 1 257 ? -2.692 5.947 -8.785 1.00 87.81 257 SER A N 1
ATOM 2042 C CA . SER A 1 257 ? -3.249 4.587 -8.863 1.00 87.81 257 SER A CA 1
ATOM 2043 C C . SER A 1 257 ? -2.962 3.960 -10.229 1.00 87.81 257 SER A C 1
ATOM 2045 O O . SER A 1 257 ? -2.525 2.814 -10.327 1.00 87.81 257 SER A O 1
ATOM 2047 N N . MET A 1 258 ? -3.085 4.756 -11.297 1.00 89.62 258 MET A N 1
ATOM 2048 C CA . MET A 1 258 ? -2.718 4.323 -12.649 1.00 89.62 258 MET A CA 1
ATOM 2049 C C . MET A 1 258 ? -1.222 4.018 -12.778 1.00 89.62 258 MET A C 1
ATOM 2051 O O . MET A 1 258 ? -0.858 2.965 -13.296 1.00 89.62 258 MET A O 1
ATOM 2055 N N . ILE A 1 259 ? -0.344 4.898 -12.286 1.00 91.31 259 ILE A N 1
ATOM 2056 C CA . ILE A 1 259 ? 1.109 4.665 -12.286 1.00 91.31 259 ILE A CA 1
ATOM 2057 C C . ILE A 1 259 ? 1.454 3.383 -11.514 1.00 91.31 259 ILE A C 1
ATOM 2059 O O . ILE A 1 259 ? 2.195 2.557 -12.046 1.00 91.31 259 ILE A O 1
ATOM 2063 N N . LYS A 1 260 ? 0.889 3.171 -10.316 1.00 92.12 260 LYS A N 1
ATOM 2064 C CA . LYS A 1 260 ? 1.070 1.939 -9.527 1.00 92.12 260 LYS A CA 1
ATOM 2065 C C . LYS A 1 260 ? 0.641 0.700 -10.315 1.00 92.12 260 LYS A C 1
ATOM 2067 O O . LYS A 1 260 ? 1.400 -0.262 -10.403 1.00 92.12 260 LYS A O 1
ATOM 2072 N N . ALA A 1 261 ? -0.533 0.735 -10.947 1.00 94.94 261 ALA A N 1
ATOM 2073 C CA . ALA A 1 261 ? -1.022 -0.385 -11.744 1.00 94.94 261 ALA A CA 1
ATOM 2074 C C . ALA A 1 261 ? -0.106 -0.686 -12.945 1.00 94.94 261 ALA A C 1
ATOM 2076 O O . ALA A 1 261 ? 0.219 -1.847 -13.192 1.00 94.94 261 ALA A O 1
ATOM 2077 N N . TYR A 1 262 ? 0.401 0.338 -13.644 1.00 96.44 262 TYR A N 1
ATOM 2078 C CA . TYR A 1 262 ? 1.382 0.146 -14.719 1.00 96.44 262 TYR A CA 1
ATOM 2079 C C . TYR A 1 262 ? 2.744 -0.355 -14.216 1.00 96.44 262 TYR A C 1
ATOM 2081 O O . TYR A 1 262 ? 3.370 -1.159 -14.907 1.00 96.44 262 TYR A O 1
ATOM 2089 N N . ILE A 1 263 ? 3.197 0.047 -13.021 1.00 96.00 263 ILE A N 1
ATOM 2090 C CA . ILE A 1 263 ? 4.382 -0.535 -12.359 1.00 96.00 263 ILE A CA 1
ATOM 2091 C C . ILE A 1 263 ? 4.153 -2.029 -12.095 1.00 96.00 263 ILE A C 1
ATOM 2093 O O . ILE A 1 263 ? 5.010 -2.854 -12.425 1.00 96.00 263 ILE A O 1
ATOM 2097 N N . GLY A 1 264 ? 2.977 -2.385 -11.576 1.00 97.38 264 GLY A N 1
ATOM 2098 C CA . GLY A 1 264 ? 2.550 -3.766 -11.385 1.00 97.38 264 GLY A CA 1
ATOM 2099 C C . GLY A 1 264 ? 2.576 -4.573 -12.684 1.00 97.38 264 GLY A C 1
ATOM 2100 O O . GLY A 1 264 ? 3.188 -5.642 -12.732 1.00 97.38 264 GLY A O 1
ATOM 2101 N N . LEU A 1 265 ? 2.001 -4.042 -13.770 1.00 98.38 265 LEU A N 1
ATOM 2102 C CA . LEU A 1 265 ? 2.044 -4.667 -15.098 1.00 98.38 265 LEU A CA 1
ATOM 2103 C C . LEU A 1 265 ? 3.472 -4.815 -15.620 1.00 98.38 265 LEU A C 1
ATOM 2105 O O . LEU A 1 265 ? 3.823 -5.879 -16.127 1.00 98.38 265 LEU A O 1
ATOM 2109 N N . TYR A 1 266 ? 4.305 -3.782 -15.489 1.00 98.06 266 TYR A N 1
ATOM 2110 C CA . TYR A 1 266 ? 5.708 -3.826 -15.890 1.00 98.06 266 TYR A CA 1
ATOM 2111 C C . TYR A 1 266 ? 6.432 -4.987 -15.201 1.00 98.06 266 TYR A C 1
ATOM 2113 O O . TYR A 1 266 ? 6.934 -5.890 -15.872 1.00 98.06 266 TYR A O 1
ATOM 2121 N N . ARG A 1 267 ? 6.419 -5.022 -13.863 1.00 97.44 267 ARG A N 1
ATOM 2122 C CA . ARG A 1 267 ? 7.124 -6.052 -13.086 1.00 97.44 267 ARG A CA 1
ATOM 2123 C C . ARG A 1 267 ? 6.534 -7.439 -13.288 1.00 97.44 267 ARG A C 1
ATOM 2125 O O . ARG A 1 267 ? 7.278 -8.415 -13.365 1.00 97.44 267 ARG A O 1
ATOM 2132 N N . THR A 1 268 ? 5.218 -7.551 -13.429 1.00 98.44 268 THR A N 1
ATOM 2133 C CA . THR A 1 268 ? 4.563 -8.831 -13.719 1.00 98.44 268 THR A CA 1
ATOM 2134 C C . THR A 1 268 ? 5.009 -9.385 -15.075 1.00 98.44 268 THR A C 1
ATOM 2136 O O . THR A 1 268 ? 5.380 -10.554 -15.166 1.00 98.44 268 THR A O 1
ATOM 2139 N N . ASN A 1 269 ? 5.070 -8.547 -16.113 1.00 98.06 269 ASN A N 1
ATOM 2140 C CA . ASN A 1 269 ? 5.526 -8.963 -17.441 1.00 98.06 269 ASN A CA 1
ATOM 2141 C C . ASN A 1 269 ? 7.023 -9.311 -17.480 1.00 98.06 269 ASN A C 1
ATOM 2143 O O . ASN A 1 269 ? 7.393 -10.270 -18.156 1.00 98.06 269 ASN A O 1
ATOM 2147 N N . ILE A 1 270 ? 7.873 -8.620 -16.707 1.00 96.12 270 ILE A N 1
ATOM 2148 C CA . ILE A 1 270 ? 9.279 -9.023 -16.515 1.00 96.12 270 ILE A CA 1
ATOM 2149 C C . ILE A 1 270 ? 9.359 -10.450 -15.946 1.00 96.12 270 ILE A C 1
ATOM 2151 O O . ILE A 1 270 ? 10.058 -11.293 -16.509 1.00 96.12 270 ILE A O 1
ATOM 2155 N N . ASN A 1 271 ? 8.595 -10.761 -14.891 1.00 96.75 271 ASN A N 1
ATOM 2156 C CA . ASN A 1 271 ? 8.576 -12.104 -14.291 1.00 96.75 271 ASN A CA 1
ATOM 2157 C C . ASN A 1 271 ? 8.010 -13.179 -15.238 1.00 96.75 271 ASN A C 1
ATOM 2159 O O . ASN A 1 271 ? 8.487 -14.315 -15.244 1.00 96.75 271 ASN A O 1
ATOM 2163 N N . LEU A 1 272 ? 7.031 -12.819 -16.073 1.00 97.50 272 LEU A N 1
ATOM 2164 C CA . LEU A 1 272 ? 6.470 -13.686 -17.116 1.00 97.50 272 LEU A CA 1
ATOM 2165 C C . LEU A 1 272 ? 7.347 -13.780 -18.378 1.00 97.50 272 LEU A C 1
ATOM 2167 O O . LEU A 1 272 ? 7.030 -14.559 -19.276 1.00 97.50 272 LEU A O 1
ATOM 2171 N N . LYS A 1 273 ? 8.459 -13.035 -18.437 1.00 96.19 273 LYS A N 1
ATOM 2172 C CA . LYS A 1 273 ? 9.384 -12.946 -19.580 1.00 96.19 273 LYS A CA 1
ATOM 2173 C C . LYS A 1 273 ? 8.763 -12.359 -20.857 1.00 96.19 273 LYS A C 1
ATOM 2175 O O . LYS A 1 273 ? 9.332 -12.517 -21.937 1.00 96.19 273 LYS A O 1
ATOM 2180 N N . ASP A 1 274 ? 7.650 -11.634 -20.748 1.00 96.69 274 ASP A N 1
ATOM 2181 C CA . ASP A 1 274 ? 7.089 -10.849 -21.852 1.00 96.69 274 ASP A CA 1
ATOM 2182 C C . ASP A 1 274 ? 7.706 -9.443 -21.859 1.00 96.69 274 ASP A C 1
ATOM 2184 O O . ASP A 1 274 ? 7.128 -8.454 -21.401 1.00 96.69 274 ASP A O 1
ATOM 2188 N N . LEU A 1 275 ? 8.934 -9.355 -22.373 1.00 94.25 275 LEU A N 1
ATOM 2189 C CA . LEU A 1 275 ? 9.681 -8.096 -22.406 1.00 94.25 275 LEU A CA 1
ATOM 2190 C C . LEU A 1 275 ? 9.020 -7.033 -23.291 1.00 94.25 275 LEU A C 1
ATOM 2192 O O . LEU A 1 275 ? 9.185 -5.843 -23.036 1.00 94.25 275 LEU A O 1
ATOM 2196 N N . LYS A 1 276 ? 8.251 -7.442 -24.308 1.00 95.12 276 LYS A N 1
ATOM 2197 C CA . LYS A 1 276 ? 7.545 -6.508 -25.190 1.00 95.12 276 LYS A CA 1
ATOM 2198 C C . LYS A 1 276 ? 6.409 -5.823 -24.435 1.00 95.12 276 LYS A C 1
ATOM 2200 O O . LYS A 1 276 ? 6.290 -4.601 -24.502 1.00 95.12 276 LYS A O 1
ATOM 2205 N N . ALA A 1 277 ? 5.600 -6.589 -23.704 1.00 97.12 277 ALA A N 1
ATOM 2206 C CA . ALA A 1 277 ? 4.552 -6.028 -22.860 1.00 97.12 277 ALA A CA 1
ATOM 2207 C C . ALA A 1 277 ? 5.141 -5.208 -21.703 1.00 97.12 277 ALA A C 1
ATOM 2209 O O . ALA A 1 277 ? 4.639 -4.125 -21.401 1.00 97.12 277 ALA A O 1
ATOM 2210 N N . ALA A 1 278 ? 6.233 -5.670 -21.082 1.00 96.94 278 ALA A N 1
ATOM 2211 C CA . ALA A 1 278 ? 6.935 -4.895 -20.060 1.00 96.94 278 ALA A CA 1
ATOM 2212 C C . ALA A 1 278 ? 7.376 -3.529 -20.609 1.00 96.94 278 ALA A C 1
ATOM 2214 O O . ALA A 1 278 ? 7.065 -2.496 -20.021 1.00 96.94 278 ALA A O 1
ATOM 2215 N N . GLU A 1 279 ? 8.012 -3.500 -21.780 1.00 96.12 279 GLU A N 1
ATOM 2216 C CA . GLU A 1 279 ? 8.454 -2.261 -22.416 1.00 96.12 279 GLU A CA 1
ATOM 2217 C C . GLU A 1 279 ? 7.316 -1.271 -22.672 1.00 96.12 279 GLU A C 1
ATOM 2219 O O . GLU A 1 279 ? 7.434 -0.089 -22.346 1.00 96.12 279 GLU A O 1
ATOM 2224 N N . GLN A 1 280 ? 6.194 -1.757 -23.201 1.00 96.50 280 GLN A N 1
ATOM 2225 C CA . GLN A 1 280 ? 5.016 -0.927 -23.446 1.00 96.50 280 GLN A CA 1
ATOM 2226 C C . GLN A 1 280 ? 4.461 -0.324 -22.151 1.00 96.50 280 GLN A C 1
ATOM 2228 O O . GLN A 1 280 ? 4.135 0.864 -22.112 1.00 96.50 280 GLN A O 1
ATOM 2233 N N . ASN A 1 281 ? 4.388 -1.121 -21.082 1.00 97.50 281 ASN A N 1
ATOM 2234 C CA . ASN A 1 281 ? 3.932 -0.649 -19.777 1.00 97.50 281 ASN A CA 1
ATOM 2235 C C . ASN A 1 281 ? 4.904 0.371 -19.175 1.00 97.50 281 ASN A C 1
ATOM 2237 O O . ASN A 1 281 ? 4.460 1.387 -18.646 1.00 97.50 281 ASN A O 1
ATOM 2241 N N . PHE A 1 282 ? 6.216 0.175 -19.323 1.00 97.12 282 PHE A N 1
ATOM 2242 C CA . PHE A 1 282 ? 7.197 1.168 -18.888 1.00 97.12 282 PHE A CA 1
ATOM 2243 C C . PHE A 1 282 ? 7.045 2.501 -19.635 1.00 97.12 282 PHE A C 1
ATOM 2245 O O . PHE A 1 282 ? 7.056 3.560 -19.008 1.00 97.12 282 PHE A O 1
ATOM 2252 N N . GLY A 1 283 ? 6.806 2.469 -20.950 1.00 95.75 283 GLY A N 1
ATOM 2253 C CA . GLY A 1 283 ? 6.491 3.675 -21.723 1.00 95.75 283 GLY A CA 1
ATOM 2254 C C . GLY A 1 283 ? 5.276 4.438 -21.172 1.00 95.75 283 GLY A C 1
ATOM 2255 O O . GLY A 1 283 ? 5.299 5.668 -21.106 1.00 95.75 283 GLY A O 1
ATOM 2256 N N . LYS A 1 284 ? 4.243 3.727 -20.691 1.00 95.19 284 LYS A N 1
ATOM 2257 C CA . LYS A 1 284 ? 3.079 4.336 -20.017 1.00 95.19 284 LYS A CA 1
ATOM 2258 C C . LYS A 1 284 ? 3.420 4.942 -18.657 1.00 95.19 284 LYS A C 1
ATOM 2260 O O . LYS A 1 284 ? 2.910 6.014 -18.345 1.00 95.19 284 LYS A O 1
ATOM 2265 N N . ILE A 1 285 ? 4.298 4.311 -17.873 1.00 94.12 285 ILE A N 1
ATOM 2266 C CA . ILE A 1 285 ? 4.800 4.884 -16.611 1.00 94.12 285 ILE A CA 1
ATOM 2267 C C . ILE A 1 285 ? 5.490 6.226 -16.889 1.00 94.12 285 ILE A C 1
ATOM 2269 O O . ILE A 1 285 ? 5.168 7.228 -16.249 1.00 94.12 285 ILE A O 1
ATOM 2273 N N . VAL A 1 286 ? 6.400 6.259 -17.872 1.00 93.06 286 VAL A N 1
ATOM 2274 C CA . VAL A 1 286 ? 7.125 7.477 -18.269 1.00 93.06 286 VAL A CA 1
ATOM 2275 C C . VAL A 1 286 ? 6.156 8.564 -18.726 1.00 93.06 286 VAL A C 1
ATOM 2277 O O . VAL A 1 286 ? 6.232 9.685 -18.220 1.00 93.06 286 VAL A O 1
ATOM 2280 N N . SER A 1 287 ? 5.218 8.238 -19.624 1.00 91.62 287 SER A N 1
ATOM 2281 C CA . SER A 1 287 ? 4.274 9.232 -20.139 1.00 91.62 287 SER A CA 1
ATOM 2282 C C . SER A 1 287 ? 3.404 9.809 -19.026 1.00 91.62 287 SER A C 1
ATOM 2284 O O . SER A 1 287 ? 3.329 11.022 -18.875 1.00 91.62 287 SER A O 1
ATOM 2286 N N . LEU A 1 288 ? 2.805 8.956 -18.186 1.00 89.44 288 LEU A N 1
ATOM 2287 C CA . LEU A 1 288 ? 1.945 9.400 -17.088 1.00 89.44 288 LEU A CA 1
ATOM 2288 C C . LEU A 1 288 ? 2.692 10.301 -16.107 1.00 89.44 288 LEU A C 1
ATOM 2290 O O . LEU A 1 288 ? 2.146 11.318 -15.673 1.00 89.44 288 LEU A O 1
ATOM 2294 N N . ASN A 1 289 ? 3.932 9.946 -15.775 1.00 86.94 289 ASN A N 1
ATOM 2295 C CA . ASN A 1 289 ? 4.721 10.698 -14.815 1.00 86.94 289 ASN A CA 1
ATOM 2296 C C . ASN A 1 289 ? 5.164 12.061 -15.370 1.00 86.94 289 ASN A C 1
ATOM 2298 O O . ASN A 1 289 ? 5.015 13.075 -14.688 1.00 86.94 289 ASN A O 1
ATOM 2302 N N . ILE A 1 290 ? 5.618 12.131 -16.626 1.00 88.81 290 ILE A N 1
ATOM 2303 C CA . ILE A 1 290 ? 5.999 13.409 -17.246 1.00 88.81 290 ILE A CA 1
ATOM 2304 C C . ILE A 1 290 ? 4.762 14.276 -17.512 1.00 88.81 290 ILE A C 1
ATOM 2306 O O . ILE A 1 290 ? 4.775 15.475 -17.227 1.00 88.81 290 ILE A O 1
ATOM 2310 N N . ASP A 1 291 ? 3.665 13.702 -18.000 1.00 86.56 291 ASP A N 1
ATOM 2311 C CA . ASP A 1 291 ? 2.440 14.453 -18.284 1.00 86.56 291 ASP A CA 1
ATOM 2312 C C . ASP A 1 291 ? 1.846 15.081 -17.026 1.00 86.56 291 ASP A C 1
ATOM 2314 O O . ASP A 1 291 ? 1.391 16.227 -17.064 1.00 86.56 291 ASP A O 1
ATOM 2318 N N . LYS A 1 292 ? 1.851 14.337 -15.914 1.00 77.81 292 LYS A N 1
ATOM 2319 C CA . LYS A 1 292 ? 1.260 14.766 -14.643 1.00 77.81 292 LYS A CA 1
ATOM 2320 C C . LYS A 1 292 ? 2.203 15.628 -13.816 1.00 77.81 292 LYS A C 1
ATOM 2322 O O . LYS A 1 292 ? 1.783 16.677 -13.340 1.00 77.81 292 LYS A O 1
ATOM 2327 N N . ASN A 1 293 ? 3.438 15.175 -13.633 1.00 76.12 293 ASN A N 1
ATOM 2328 C CA . ASN A 1 293 ? 4.352 15.748 -12.651 1.00 76.12 293 ASN A CA 1
ATOM 2329 C C . ASN A 1 293 ? 5.441 16.608 -13.284 1.00 76.12 293 ASN A C 1
ATOM 2331 O O . ASN A 1 293 ? 6.115 17.327 -12.557 1.00 76.12 293 ASN A O 1
ATOM 2335 N N . LYS A 1 294 ? 5.624 16.546 -14.613 1.00 84.19 294 LYS A N 1
ATOM 2336 C CA . LYS A 1 294 ? 6.764 17.166 -15.312 1.00 84.19 294 LYS A CA 1
ATOM 2337 C C . LYS A 1 294 ? 8.109 16.698 -14.742 1.00 84.19 294 LYS A C 1
ATOM 2339 O O . LYS A 1 294 ? 9.078 17.448 -14.724 1.00 84.19 294 LYS A O 1
ATOM 2344 N N . ILE A 1 295 ? 8.154 15.450 -14.272 1.00 83.69 295 ILE A N 1
ATOM 2345 C CA . ILE A 1 295 ? 9.318 14.840 -13.628 1.00 83.69 295 ILE A CA 1
ATOM 2346 C C . ILE A 1 295 ? 9.658 13.531 -14.344 1.00 83.69 295 ILE A C 1
ATOM 2348 O O . ILE A 1 295 ? 8.779 12.719 -14.632 1.00 83.69 295 ILE A O 1
ATOM 2352 N N . LEU A 1 296 ? 10.955 13.317 -14.575 1.00 87.19 296 LEU A N 1
ATOM 2353 C CA . LEU A 1 296 ? 11.541 12.029 -14.931 1.00 87.19 296 LEU A CA 1
ATOM 2354 C C . LEU A 1 296 ? 12.418 11.560 -13.761 1.00 87.19 296 LEU A C 1
ATOM 2356 O O . LEU A 1 296 ? 13.436 12.173 -13.462 1.00 87.19 296 LEU A O 1
ATOM 2360 N N . ASN A 1 297 ? 12.017 10.488 -13.083 1.00 86.69 297 ASN A N 1
ATOM 2361 C CA . ASN A 1 297 ? 12.633 10.023 -11.830 1.00 86.69 297 ASN A CA 1
ATOM 2362 C C . ASN A 1 297 ? 12.867 8.499 -11.827 1.00 86.69 297 ASN A C 1
ATOM 2364 O O . ASN A 1 297 ? 12.561 7.796 -10.862 1.00 86.69 297 ASN A O 1
ATOM 2368 N N . VAL A 1 298 ? 13.419 7.995 -12.931 1.00 90.81 298 VAL A N 1
ATOM 2369 C CA . VAL A 1 298 ? 13.806 6.586 -13.104 1.00 90.81 298 VAL A CA 1
ATOM 2370 C C . VAL A 1 298 ? 15.021 6.252 -12.228 1.00 90.81 298 VAL A C 1
ATOM 2372 O O . VAL A 1 298 ? 15.977 7.026 -12.161 1.00 90.81 298 VAL A O 1
ATOM 2375 N N . LYS A 1 299 ? 14.988 5.103 -11.544 1.00 89.94 299 LYS A N 1
ATOM 2376 C CA . LYS A 1 299 ? 16.047 4.644 -10.634 1.00 89.94 299 LYS A CA 1
ATOM 2377 C C . LYS A 1 299 ? 17.205 4.034 -11.429 1.00 89.94 299 LYS A C 1
ATOM 2379 O O . LYS A 1 299 ? 17.072 2.937 -11.948 1.00 89.94 299 LYS A O 1
ATOM 2384 N N . PHE A 1 300 ? 18.367 4.679 -11.465 1.00 86.88 300 PHE A N 1
ATOM 2385 C CA . PHE A 1 300 ? 19.604 4.050 -11.945 1.00 86.88 300 PHE A CA 1
ATOM 2386 C C . PHE A 1 300 ? 20.462 3.641 -10.748 1.00 86.88 300 PHE A C 1
ATOM 2388 O O . PHE A 1 300 ? 20.944 4.494 -10.003 1.00 86.88 300 PHE A O 1
ATOM 2395 N N . LEU A 1 301 ? 20.604 2.332 -10.532 1.00 88.81 301 LEU A N 1
ATOM 2396 C CA . LEU A 1 301 ? 21.269 1.773 -9.358 1.00 88.81 301 LEU A CA 1
ATOM 2397 C C . LEU A 1 301 ? 22.731 1.439 -9.654 1.00 88.81 301 LEU A C 1
ATOM 2399 O O . LEU A 1 301 ? 23.054 0.806 -10.664 1.00 88.81 301 LEU A O 1
ATOM 2403 N N . PHE A 1 302 ? 23.596 1.833 -8.725 1.00 90.38 302 PHE A N 1
ATOM 2404 C CA . PHE A 1 302 ? 25.026 1.552 -8.736 1.00 90.38 302 PHE A CA 1
ATOM 2405 C C . PHE A 1 302 ? 25.351 0.370 -7.823 1.00 90.38 302 PHE A C 1
ATOM 2407 O O . PHE A 1 302 ? 24.692 0.159 -6.804 1.00 90.38 302 PHE A O 1
ATOM 2414 N N . GLU A 1 303 ? 26.390 -0.381 -8.176 1.00 90.38 303 GLU A N 1
ATOM 2415 C CA . GLU A 1 303 ? 26.977 -1.385 -7.291 1.00 90.38 303 GLU A CA 1
ATOM 2416 C C . GLU A 1 303 ? 27.479 -0.737 -5.988 1.00 90.38 303 GLU A C 1
ATOM 2418 O O . GLU A 1 303 ? 27.970 0.396 -5.981 1.00 90.38 303 GLU A O 1
ATOM 2423 N N . VAL A 1 304 ? 27.379 -1.458 -4.866 1.00 87.69 304 VAL A N 1
ATOM 2424 C CA . VAL A 1 304 ? 27.745 -0.917 -3.547 1.00 87.69 304 VAL A CA 1
ATOM 2425 C C . VAL A 1 304 ? 29.206 -0.463 -3.547 1.00 87.69 304 VAL A C 1
ATOM 2427 O O . VAL A 1 304 ? 30.110 -1.231 -3.881 1.00 87.69 304 VAL A O 1
ATOM 2430 N N . SER A 1 305 ? 29.432 0.792 -3.150 1.00 90.25 305 SER A N 1
ATOM 2431 C CA . SER A 1 305 ? 30.754 1.437 -3.121 1.00 90.25 305 SER A CA 1
ATOM 2432 C C . SER A 1 305 ? 31.461 1.510 -4.484 1.00 90.25 305 SER A C 1
ATOM 2434 O O . SER A 1 305 ? 32.688 1.608 -4.532 1.00 90.25 305 SER A O 1
ATOM 2436 N N . LYS A 1 306 ? 30.716 1.474 -5.597 1.00 90.88 306 LYS A N 1
ATOM 2437 C CA . LYS A 1 306 ? 31.246 1.607 -6.961 1.00 90.88 306 LYS A CA 1
ATOM 2438 C C . LYS A 1 306 ? 30.457 2.640 -7.767 1.00 90.88 306 LYS A C 1
ATOM 2440 O O . LYS A 1 306 ? 29.337 3.000 -7.429 1.00 90.88 306 LYS A O 1
ATOM 2445 N N . THR A 1 307 ? 31.051 3.098 -8.866 1.00 90.00 307 THR A N 1
ATOM 2446 C CA . THR A 1 307 ? 30.425 3.998 -9.853 1.00 90.00 307 THR A CA 1
ATOM 2447 C C . THR A 1 307 ? 29.903 3.260 -11.087 1.00 90.00 307 THR A C 1
ATOM 2449 O O . THR A 1 307 ? 29.430 3.885 -12.031 1.00 90.00 307 THR A O 1
ATOM 2452 N N . THR A 1 308 ? 29.976 1.930 -11.094 1.00 90.12 308 THR A N 1
ATOM 2453 C CA . THR A 1 308 ? 29.398 1.083 -12.141 1.00 90.12 308 THR A CA 1
ATOM 2454 C C . THR A 1 308 ? 27.942 0.781 -11.817 1.00 90.12 308 THR A C 1
ATOM 2456 O O . THR A 1 308 ? 27.611 0.517 -10.658 1.00 90.12 308 THR A O 1
ATOM 2459 N N . PHE A 1 309 ? 27.078 0.790 -12.832 1.00 89.75 309 PHE A N 1
ATOM 2460 C CA . PHE A 1 309 ? 25.698 0.339 -12.674 1.00 89.75 309 PHE A CA 1
ATOM 2461 C C . PHE A 1 309 ? 25.638 -1.138 -12.283 1.00 89.75 309 PHE A C 1
ATOM 2463 O O . PHE A 1 309 ? 26.552 -1.902 -12.591 1.00 89.75 309 PHE A O 1
ATOM 2470 N N . THR A 1 310 ? 24.562 -1.536 -11.605 1.00 89.25 310 THR A N 1
ATOM 2471 C CA . THR A 1 310 ? 24.346 -2.955 -11.323 1.00 89.25 310 THR A CA 1
ATOM 2472 C C . THR A 1 310 ? 24.029 -3.733 -12.594 1.00 89.25 310 THR A C 1
ATOM 2474 O O . THR A 1 310 ? 23.163 -3.350 -13.382 1.00 89.25 310 THR A O 1
ATOM 2477 N N . GLU A 1 311 ? 24.708 -4.863 -12.767 1.00 86.75 311 GLU A N 1
ATOM 2478 C CA . GLU A 1 311 ? 24.506 -5.764 -13.907 1.00 86.75 311 GLU A CA 1
ATOM 2479 C C . GLU A 1 311 ? 23.136 -6.454 -13.854 1.00 86.75 311 GLU A C 1
ATOM 2481 O O . GLU A 1 311 ? 22.589 -6.861 -14.878 1.00 86.75 311 GLU A O 1
ATOM 2486 N N . THR A 1 312 ? 22.537 -6.541 -12.661 1.00 86.25 312 THR A N 1
ATOM 2487 C CA . THR A 1 312 ? 21.233 -7.186 -12.440 1.00 86.25 312 THR A CA 1
ATOM 2488 C C . THR A 1 312 ? 20.088 -6.521 -13.206 1.00 86.25 312 THR A C 1
ATOM 2490 O O . THR A 1 312 ? 19.111 -7.188 -13.534 1.00 86.25 312 THR A O 1
ATOM 2493 N N . LEU A 1 313 ? 20.229 -5.233 -13.536 1.00 88.31 313 LEU A N 1
ATOM 2494 C CA . LEU A 1 313 ? 19.228 -4.432 -14.242 1.00 88.31 313 LEU A CA 1
ATOM 2495 C C . LEU A 1 313 ? 19.697 -3.978 -15.631 1.00 88.31 313 LEU A C 1
ATOM 2497 O O . LEU A 1 313 ? 19.004 -3.194 -16.273 1.00 88.31 313 LEU A O 1
ATOM 2501 N N . ALA A 1 314 ? 20.835 -4.468 -16.137 1.00 85.62 314 ALA A N 1
ATOM 2502 C CA . ALA A 1 314 ? 21.416 -3.986 -17.396 1.00 85.62 314 ALA A CA 1
ATOM 2503 C C . ALA A 1 314 ? 20.426 -4.046 -18.577 1.00 85.62 314 ALA A C 1
ATOM 2505 O O . ALA A 1 314 ? 20.268 -3.076 -19.322 1.00 85.62 314 ALA A O 1
ATOM 2506 N N . ALA A 1 315 ? 19.694 -5.157 -18.712 1.00 85.50 315 ALA A N 1
ATOM 2507 C CA . ALA A 1 315 ? 18.668 -5.309 -19.745 1.00 85.50 315 ALA A CA 1
ATOM 2508 C C . ALA A 1 315 ? 17.491 -4.330 -19.565 1.00 85.50 315 ALA A C 1
ATOM 2510 O O . ALA A 1 315 ? 16.992 -3.781 -20.550 1.00 85.50 315 ALA A O 1
ATOM 2511 N N . GLU A 1 316 ? 17.074 -4.084 -18.319 1.00 91.94 316 GLU A N 1
ATOM 2512 C CA . GLU A 1 316 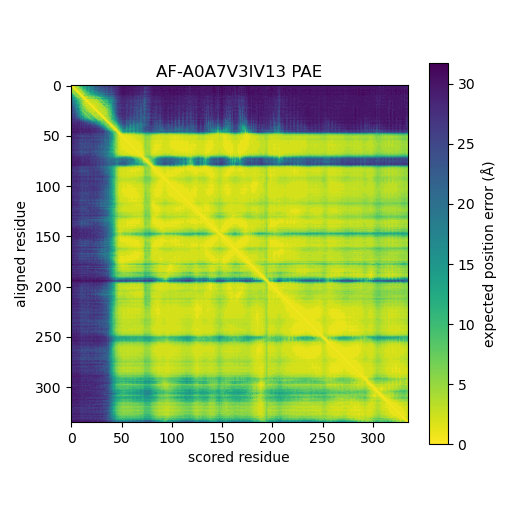? 16.011 -3.129 -17.993 1.00 91.94 316 GLU A CA 1
ATOM 2513 C C . GLU A 1 316 ? 16.458 -1.690 -18.308 1.00 91.94 316 GLU A C 1
ATOM 2515 O O . GLU A 1 316 ? 15.712 -0.955 -18.949 1.00 91.94 316 GLU A O 1
ATOM 2520 N N . TYR A 1 317 ? 17.704 -1.309 -17.998 1.00 92.62 317 TYR A N 1
ATOM 2521 C CA . TYR A 1 317 ? 18.242 0.022 -18.311 1.00 92.62 317 TYR A CA 1
ATOM 2522 C C . TYR A 1 317 ? 18.223 0.343 -19.806 1.00 92.62 317 TYR A C 1
ATOM 2524 O O . TYR A 1 317 ? 17.833 1.446 -20.194 1.00 92.62 317 TYR A O 1
ATOM 2532 N N . HIS A 1 318 ? 18.607 -0.609 -20.661 1.00 90.44 318 HIS A N 1
ATOM 2533 C CA . HIS A 1 318 ? 18.550 -0.413 -22.112 1.00 90.44 318 HIS A CA 1
ATOM 2534 C C . HIS A 1 318 ? 17.120 -0.167 -22.603 1.00 90.44 318 HIS A C 1
ATOM 2536 O O . HIS A 1 318 ? 16.884 0.727 -23.419 1.00 90.44 318 HIS A O 1
ATOM 2542 N N . LEU A 1 319 ? 16.166 -0.942 -22.086 1.00 92.81 319 LEU A N 1
ATOM 2543 C CA . LEU A 1 319 ? 14.745 -0.783 -22.379 1.00 92.81 319 LEU A CA 1
ATOM 2544 C C . LEU A 1 319 ? 14.237 0.580 -21.887 1.00 92.81 319 LEU A C 1
ATOM 2546 O O . LEU A 1 319 ? 13.565 1.289 -22.638 1.00 92.81 319 LEU A O 1
ATOM 2550 N N . TRP A 1 320 ? 14.597 0.990 -20.669 1.00 95.25 320 TRP A N 1
ATOM 2551 C CA . TRP A 1 320 ? 14.155 2.261 -20.097 1.00 95.25 320 TRP A CA 1
ATOM 2552 C C . TRP A 1 320 ? 14.662 3.458 -20.890 1.00 95.25 320 TRP A C 1
ATOM 2554 O O . TRP A 1 320 ? 13.870 4.326 -21.253 1.00 95.25 320 TRP A O 1
ATOM 2564 N N . LEU A 1 321 ? 15.956 3.486 -21.219 1.00 93.75 321 LEU A N 1
ATOM 2565 C CA . LEU A 1 321 ? 16.553 4.561 -22.015 1.00 93.75 321 LEU A CA 1
ATOM 2566 C C . LEU A 1 321 ? 15.891 4.682 -23.390 1.00 93.75 321 LEU A C 1
ATOM 2568 O O . LEU A 1 321 ? 15.629 5.793 -23.852 1.00 93.75 321 LEU A O 1
ATOM 2572 N N . ARG A 1 322 ? 15.561 3.549 -24.024 1.00 93.88 322 ARG A N 1
ATOM 2573 C CA . ARG A 1 322 ? 14.842 3.537 -25.302 1.00 93.88 322 ARG A CA 1
ATOM 2574 C C . ARG A 1 322 ? 13.450 4.151 -25.177 1.00 93.88 322 ARG A C 1
ATOM 2576 O O . ARG A 1 322 ? 13.105 5.003 -25.991 1.00 93.88 322 ARG A O 1
ATOM 2583 N N . GLN A 1 323 ? 12.670 3.758 -24.171 1.00 95.25 323 GLN A N 1
ATOM 2584 C CA . GLN A 1 323 ? 11.317 4.289 -23.967 1.00 95.25 323 GLN A CA 1
ATOM 2585 C C . GLN A 1 323 ? 11.314 5.771 -23.575 1.00 95.25 323 GLN A C 1
ATOM 2587 O O . GLN A 1 323 ? 10.489 6.532 -24.078 1.00 95.25 323 GLN A O 1
ATOM 2592 N N . ILE A 1 324 ? 12.270 6.208 -22.750 1.00 94.81 324 ILE A N 1
ATOM 2593 C CA . ILE A 1 324 ? 12.468 7.631 -22.447 1.00 94.81 324 ILE A CA 1
ATOM 2594 C C . ILE A 1 324 ? 12.762 8.398 -23.742 1.00 94.81 324 ILE A C 1
ATOM 2596 O O . ILE A 1 324 ? 12.060 9.353 -24.060 1.00 94.81 324 ILE A O 1
ATOM 2600 N N . GLY A 1 325 ? 13.749 7.955 -24.527 1.00 94.25 325 GLY A N 1
ATOM 2601 C CA . GLY A 1 325 ? 14.106 8.608 -25.788 1.00 94.25 325 GLY A CA 1
ATOM 2602 C C . GLY A 1 325 ? 12.933 8.685 -26.770 1.00 94.25 325 GLY A C 1
ATOM 2603 O O . GLY A 1 325 ? 12.677 9.744 -27.340 1.00 94.25 325 GLY A O 1
ATOM 2604 N N . GLN A 1 326 ? 12.173 7.593 -26.913 1.00 94.19 326 GLN A N 1
ATOM 2605 C CA . GLN A 1 326 ? 10.973 7.553 -27.753 1.00 94.19 326 GLN A CA 1
ATOM 2606 C C . GLN A 1 326 ? 9.917 8.564 -27.301 1.00 94.19 326 GLN A C 1
ATOM 2608 O O . GLN A 1 326 ? 9.362 9.264 -28.146 1.00 94.19 326 GLN A O 1
ATOM 2613 N N . TYR A 1 327 ? 9.661 8.680 -25.995 1.00 94.62 327 TYR A N 1
ATOM 2614 C CA . TYR A 1 327 ? 8.702 9.648 -25.469 1.00 94.62 327 TYR A CA 1
ATOM 2615 C C . TYR A 1 327 ? 9.090 11.090 -25.833 1.00 94.62 327 TYR A C 1
ATOM 2617 O O . TYR A 1 327 ? 8.265 11.831 -26.370 1.00 94.62 327 TYR A O 1
ATOM 2625 N N . PHE A 1 328 ? 10.340 11.494 -25.590 1.00 94.25 328 PHE A N 1
ATOM 2626 C CA . PHE A 1 328 ? 10.793 12.861 -25.878 1.00 94.25 328 PHE A CA 1
ATOM 2627 C C . PHE A 1 328 ? 10.805 13.158 -27.383 1.00 94.25 328 PHE A C 1
ATOM 2629 O O . PHE A 1 328 ? 10.319 14.209 -27.805 1.00 94.25 328 PHE A O 1
ATOM 2636 N N . GLN A 1 329 ? 11.249 12.199 -28.203 1.00 94.44 329 GLN A N 1
ATOM 2637 C CA . GLN A 1 329 ? 11.220 12.319 -29.660 1.00 94.44 329 GLN A CA 1
ATOM 2638 C C . GLN A 1 329 ? 9.791 12.495 -30.196 1.00 94.44 329 GLN A C 1
ATOM 2640 O O . GLN A 1 329 ? 9.552 13.370 -31.021 1.00 94.44 329 GLN A O 1
ATOM 2645 N N . GLN A 1 330 ? 8.834 11.685 -29.732 1.00 93.88 330 GLN A N 1
ATOM 2646 C CA . GLN A 1 330 ? 7.443 11.734 -30.203 1.00 93.88 330 GLN A CA 1
ATOM 2647 C C . GLN A 1 330 ? 6.722 13.021 -29.796 1.00 93.88 330 GLN A C 1
ATOM 2649 O O . GLN A 1 330 ? 5.843 13.484 -30.519 1.00 93.88 330 GLN A O 1
ATOM 2654 N N . 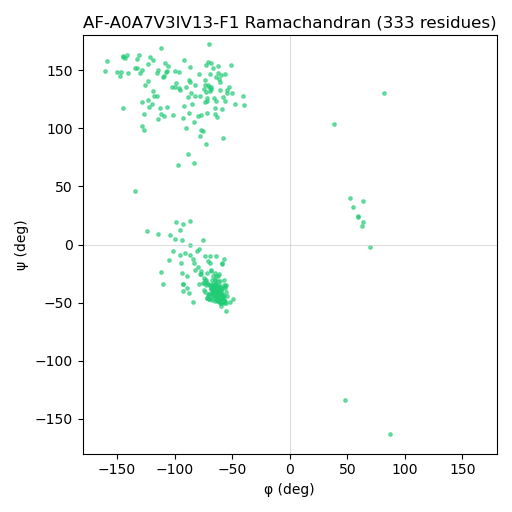ASN A 1 331 ? 7.098 13.605 -28.658 1.00 92.94 331 ASN A N 1
ATOM 2655 C CA . ASN A 1 331 ? 6.487 14.828 -28.143 1.00 92.94 331 ASN A CA 1
ATOM 2656 C C . ASN A 1 331 ? 7.235 16.108 -28.557 1.00 92.94 331 ASN A C 1
ATOM 2658 O O . ASN A 1 331 ? 6.844 17.193 -28.131 1.00 92.94 331 ASN A O 1
ATOM 2662 N N . ASN A 1 332 ? 8.282 16.008 -29.388 1.00 91.81 332 ASN A N 1
ATOM 2663 C CA . ASN A 1 332 ? 9.159 17.127 -29.764 1.00 91.81 332 ASN A CA 1
ATOM 2664 C C . ASN A 1 332 ? 9.716 17.884 -28.544 1.00 91.81 332 ASN A C 1
ATOM 2666 O O . ASN A 1 332 ? 9.788 19.114 -28.533 1.00 91.81 332 ASN A O 1
ATOM 2670 N N . LEU A 1 333 ? 10.081 17.139 -27.501 1.00 87.19 333 LEU A N 1
ATOM 2671 C CA . LEU A 1 333 ? 10.672 17.665 -26.277 1.00 87.19 333 LEU A CA 1
ATOM 2672 C C . LEU A 1 333 ? 12.165 17.329 -26.238 1.00 87.19 333 LEU A C 1
ATOM 2674 O O . LEU A 1 333 ? 12.592 16.283 -26.727 1.00 87.19 333 LEU A O 1
ATOM 2678 N N . CYS A 1 334 ? 12.949 18.191 -25.598 1.00 82.88 334 CYS A N 1
ATOM 2679 C CA . CYS A 1 334 ? 14.322 17.883 -25.204 1.00 82.88 334 CYS A CA 1
ATOM 2680 C C . CYS A 1 334 ? 14.344 17.423 -23.743 1.00 82.88 334 CYS A C 1
ATOM 2682 O O . CYS A 1 334 ? 13.495 17.859 -22.961 1.00 82.88 334 CYS A O 1
ATOM 2684 N N . LEU A 1 335 ? 15.291 16.538 -23.413 1.00 75.50 335 LEU A N 1
ATOM 2685 C CA . LEU A 1 335 ? 15.513 16.061 -22.046 1.00 75.50 335 LEU A CA 1
ATOM 2686 C C . LEU A 1 335 ? 16.050 17.174 -21.140 1.00 75.50 335 LEU A C 1
ATOM 2688 O O . LEU A 1 335 ? 16.935 17.924 -21.619 1.00 75.50 335 LEU A O 1
#

Mean predicted aligned error: 9.85 Å

Sequence (335 aa):
MKKKNLKKLVNYKNLKEDLMLYFKRLITLVILSLLVSCSSAPVAPLSDLVLSFKAAIPILANNLMMQVKSKQGMLDKFNKKSNIVIDPFINTKSHEVLKVSQQIEEIFLAETQKVFGEKFNIQSLTPDNISKANYVIHGVIMYEPYKNQGNFYHVKSSIVDKNKGKIIAKSDVWISDKKLDYTPVIDSPIVISNPQSITEDIVEIEVDADVPPSYNSELEIEALINKAEKAYDNKDYKTALDLFTQAIQQQSSDKKSMIKAYIGLYRTNINLKDLKAAEQNFGKIVSLNIDKNKILNVKFLFEVSKTTFTETLAAEYHLWLRQIGQYFQQNNLCL

Nearest PDB structures (foldseek):
  6hft-assembly1_A  TM=9.404E-01  e=2.767E-01  Saccharomyces cerevisiae
  7ep7-assembly1_A  TM=9.357E-01  e=7.582E-01  Mus musculus
  4wnd-assembly1_A  TM=7.260E-01  e=3.507E-01  Homo sapiens
  5dbk-assembly1_B  TM=8.340E-01  e=1.218E+00  Bacillus thuringiensis Bt407
  8bfi-assembly1_B  TM=4.856E-01  e=1.529E-01  Homo sapiens

pLDDT: mean 86.55, std 16.23, range [39.31, 98.69]

Solvent-accessible surface area (backbone atoms only — not comparable to full-atom values): 18669 Å² total; per-residue (Å²): 136,82,90,82,90,82,88,82,82,79,72,68,69,60,60,55,54,54,50,49,53,52,51,51,54,51,51,56,54,54,61,61,63,70,63,66,69,82,70,73,76,77,77,75,82,66,63,83,52,73,30,48,57,87,57,28,52,49,50,38,43,52,54,34,53,52,41,49,61,70,68,51,49,82,68,56,72,78,50,75,61,44,29,33,25,38,47,72,27,26,30,72,79,58,70,41,51,25,52,45,23,54,53,50,47,53,45,43,44,52,45,44,46,70,78,37,45,86,52,37,44,68,44,66,38,23,68,84,43,52,82,68,34,44,30,40,36,32,26,38,41,44,78,43,77,45,85,93,77,47,69,33,37,38,40,42,31,22,30,32,34,62,87,77,41,24,27,64,28,67,43,44,34,27,26,61,60,91,74,74,55,74,53,54,69,68,83,62,66,47,60,63,77,81,76,81,44,73,50,53,50,54,51,69,53,56,74,73,38,71,58,63,92,60,47,69,66,47,50,55,38,51,13,28,40,47,47,14,52,53,27,42,68,72,65,37,39,69,59,16,41,51,30,20,51,55,34,64,70,50,92,64,92,51,65,60,64,46,41,52,24,30,45,50,38,20,52,32,23,52,77,72,66,37,57,68,62,15,50,54,27,47,39,49,38,53,50,54,37,35,74,72,68,73,47,89,50,67,68,84,59,56,37,89,100,49,92,49,66,38,74,92,45,47,71,56,52,58,52,49,53,50,39,53,51,50,51,31,62,76,67,77,47,83,135